Protein AF-0000000074257335 (afdb_homodimer)

Organism: NCBI:txid2743089

Structure (mmCIF, N/CA/C/O backbone):
data_AF-0000000074257335-model_v1
#
loop_
_entity.id
_entity.type
_entity.pdbx_description
1 polymer Dehydratase
#
loop_
_atom_site.group_PDB
_atom_site.id
_atom_site.type_symbol
_atom_site.label_atom_id
_atom_site.label_alt_id
_atom_site.label_comp_id
_atom_site.label_asym_id
_atom_site.label_entity_id
_atom_site.label_seq_id
_atom_site.pdbx_PDB_ins_code
_atom_site.Cartn_x
_atom_site.Cartn_y
_atom_site.Cartn_z
_atom_site.occupancy
_atom_site.B_iso_or_equiv
_atom_site.auth_seq_id
_atom_site.auth_comp_id
_atom_site.auth_asym_id
_atom_site.auth_atom_id
_atom_site.pdbx_PDB_model_num
ATOM 1 N N . MET A 1 1 ? 0.21 -19 -12.078 1 74.75 1 MET A N 1
ATOM 2 C CA . MET A 1 1 ? 1.483 -19.594 -11.695 1 74.75 1 MET A CA 1
ATOM 3 C C . MET A 1 1 ? 1.271 -20.953 -11.055 1 74.75 1 MET A C 1
ATOM 5 O O . MET A 1 1 ? 0.309 -21.156 -10.305 1 74.75 1 MET A O 1
ATOM 9 N N . ASP A 1 2 ? 2.037 -21.922 -11.547 1 81.25 2 ASP A N 1
ATOM 10 C CA . ASP A 1 2 ? 2.029 -23.219 -10.883 1 81.25 2 ASP A CA 1
ATOM 11 C C . ASP A 1 2 ? 2.754 -23.156 -9.539 1 81.25 2 ASP A C 1
ATOM 13 O O . ASP A 1 2 ? 3.912 -22.734 -9.477 1 81.25 2 ASP A O 1
ATOM 17 N N . PRO A 1 3 ? 2.072 -23.484 -8.445 1 85.12 3 PRO A N 1
ATOM 18 C CA . PRO A 1 3 ? 2.725 -23.453 -7.133 1 85.12 3 PRO A CA 1
ATOM 19 C C . PRO A 1 3 ? 4.043 -24.219 -7.117 1 85.12 3 PRO A C 1
ATOM 21 O O . PRO A 1 3 ? 4.934 -23.922 -6.32 1 85.12 3 PRO A O 1
ATOM 24 N N . ALA A 1 4 ? 4.102 -25.141 -7.93 1 84.19 4 ALA A N 1
ATOM 25 C CA . ALA A 1 4 ? 5.336 -25.906 -8.031 1 84.19 4 ALA A CA 1
ATOM 26 C C . ALA A 1 4 ? 6.488 -25.047 -8.523 1 84.19 4 ALA A C 1
ATOM 28 O O . ALA A 1 4 ? 7.656 -25.359 -8.305 1 84.19 4 ALA A O 1
ATOM 29 N N . ASP A 1 5 ? 6.16 -23.953 -9.109 1 89.38 5 ASP A N 1
ATOM 30 C CA . ASP A 1 5 ? 7.16 -23.078 -9.703 1 89.38 5 ASP A CA 1
ATOM 31 C C . ASP A 1 5 ? 7.59 -21.984 -8.719 1 89.38 5 ASP A C 1
ATOM 33 O O . ASP A 1 5 ? 8.484 -21.188 -9.016 1 89.38 5 ASP A O 1
ATOM 37 N N . LEU A 1 6 ? 6.965 -21.984 -7.508 1 95.06 6 LEU A N 1
ATOM 38 C CA . LEU A 1 6 ? 7.316 -20.984 -6.508 1 95.06 6 LEU A CA 1
ATOM 39 C C . LEU A 1 6 ? 8.75 -21.172 -6.031 1 95.06 6 LEU A C 1
ATOM 41 O O . LEU A 1 6 ? 9.242 -22.312 -5.949 1 95.06 6 LEU A O 1
ATOM 45 N N . PRO A 1 7 ? 9.375 -20.094 -5.746 1 96 7 PRO A N 1
ATOM 46 C CA . PRO A 1 7 ? 10.758 -20.203 -5.262 1 96 7 PRO A CA 1
ATOM 47 C C . PRO A 1 7 ? 10.859 -20.938 -3.93 1 96 7 PRO A C 1
ATOM 49 O O . PRO A 1 7 ? 9.875 -21.016 -3.182 1 96 7 PRO A O 1
ATOM 52 N N . GLU A 1 8 ? 12.016 -21.484 -3.646 1 96.44 8 GLU A N 1
ATOM 53 C CA . GLU A 1 8 ? 12.281 -22.125 -2.357 1 96.44 8 GLU A CA 1
ATOM 54 C C . GLU A 1 8 ? 12.469 -21.078 -1.258 1 96.44 8 GLU A C 1
ATOM 56 O O . GLU A 1 8 ? 12.953 -19.984 -1.516 1 96.44 8 GLU A O 1
ATOM 61 N N . PRO A 1 9 ? 12.07 -21.5 -0.031 1 98.06 9 PRO A N 1
ATOM 62 C CA . PRO A 1 9 ? 12.383 -20.594 1.08 1 98.06 9 PRO A CA 1
ATOM 63 C C . PRO A 1 9 ? 13.852 -20.188 1.12 1 98.06 9 PRO A C 1
ATOM 65 O O . PRO A 1 9 ? 14.727 -21.016 0.854 1 98.06 9 PRO A O 1
ATOM 68 N N . GLY A 1 10 ? 14.078 -18.906 1.415 1 98.56 10 GLY A N 1
ATOM 69 C CA . GLY A 1 10 ? 15.438 -18.391 1.42 1 98.56 10 GLY A CA 1
ATOM 70 C C . GLY A 1 10 ? 15.797 -17.641 0.146 1 98.56 10 GLY A C 1
ATOM 71 O O . GLY A 1 10 ? 16.781 -16.906 0.105 1 98.56 10 GLY A O 1
ATOM 72 N N . THR A 1 11 ? 15.039 -17.828 -0.928 1 98.62 11 THR A N 1
ATOM 73 C CA . THR A 1 11 ? 15.273 -17.141 -2.189 1 98.62 11 THR A CA 1
ATOM 74 C C . THR A 1 11 ? 15.07 -15.641 -2.025 1 98.62 11 THR A C 1
ATOM 76 O O . THR A 1 11 ? 14.109 -15.203 -1.396 1 98.62 11 THR A O 1
ATOM 79 N N . VAL A 1 12 ? 16.016 -14.867 -2.561 1 98.81 12 VAL A N 1
ATOM 80 C CA . VAL A 1 12 ? 15.914 -13.406 -2.557 1 98.81 12 VAL A CA 1
ATOM 81 C C . VAL A 1 12 ? 15.68 -12.898 -3.977 1 98.81 12 VAL A C 1
ATOM 83 O O . VAL A 1 12 ? 16.406 -13.266 -4.902 1 98.81 12 VAL A O 1
ATOM 86 N N . VAL A 1 13 ? 14.688 -12.148 -4.16 1 98.69 13 VAL A N 1
ATOM 87 C CA . VAL A 1 13 ? 14.383 -11.516 -5.438 1 98.69 13 VAL A CA 1
ATOM 88 C C . VAL A 1 13 ? 14.523 -10 -5.316 1 98.69 13 VAL A C 1
ATOM 90 O O . VAL A 1 13 ? 14.07 -9.406 -4.332 1 98.69 13 VAL A O 1
ATOM 93 N N . ARG A 1 14 ? 15.102 -9.398 -6.309 1 98.56 14 ARG A N 1
ATOM 94 C CA . ARG A 1 14 ? 15.383 -7.965 -6.246 1 98.56 14 ARG A CA 1
ATOM 95 C C . ARG A 1 14 ? 14.648 -7.215 -7.352 1 98.56 14 ARG A C 1
ATOM 97 O O . ARG A 1 14 ? 14.5 -7.727 -8.469 1 98.56 14 ARG A O 1
ATOM 104 N N . HIS A 1 15 ? 14.227 -6.027 -7.098 1 98.75 15 HIS A N 1
ATOM 105 C CA . HIS A 1 15 ? 13.602 -5.102 -8.031 1 98.75 15 HIS A CA 1
ATOM 106 C C . HIS A 1 15 ? 13.93 -3.656 -7.68 1 98.75 15 HIS A C 1
ATOM 108 O O . HIS A 1 15 ? 13.945 -3.287 -6.504 1 98.75 15 HIS A O 1
ATOM 114 N N . GLU A 1 16 ? 14.297 -2.84 -8.641 1 98.69 16 GLU A N 1
ATOM 115 C CA . GLU A 1 16 ? 14.633 -1.445 -8.375 1 98.69 16 GLU A CA 1
ATOM 116 C C . GLU A 1 16 ? 13.945 -0.511 -9.367 1 98.69 16 GLU A C 1
ATOM 118 O O . GLU A 1 16 ? 13.609 -0.916 -10.477 1 98.69 16 GLU A O 1
ATOM 123 N N . ARG A 1 17 ? 13.695 0.71 -8.914 1 98.5 17 ARG A N 1
ATOM 124 C CA . ARG A 1 17 ? 13.078 1.747 -9.734 1 98.5 17 ARG A CA 1
ATOM 125 C C . ARG A 1 17 ? 13.539 3.135 -9.289 1 98.5 17 ARG A C 1
ATOM 127 O O . ARG A 1 17 ? 14.07 3.301 -8.195 1 98.5 17 ARG A O 1
ATOM 134 N N . THR A 1 18 ? 13.422 4.016 -10.227 1 98.81 18 THR A N 1
ATOM 135 C CA . THR A 1 18 ? 13.438 5.453 -9.961 1 98.81 18 THR A CA 1
ATOM 136 C C . THR A 1 18 ? 12.102 6.09 -10.336 1 98.81 18 THR A C 1
ATOM 138 O O . THR A 1 18 ? 11.703 6.062 -11.5 1 98.81 18 THR A O 1
ATOM 141 N N . PHE A 1 19 ? 11.43 6.68 -9.352 1 98.81 19 PHE A N 1
ATOM 142 C CA . PHE A 1 19 ? 10.117 7.262 -9.617 1 98.81 19 PHE A CA 1
ATOM 143 C C . PHE A 1 19 ? 10.258 8.672 -10.172 1 98.81 19 PHE A C 1
ATOM 145 O O . PHE A 1 19 ? 11.078 9.453 -9.688 1 98.81 19 PHE A O 1
ATOM 152 N N . THR A 1 20 ? 9.422 8.977 -11.125 1 98.69 20 THR A N 1
ATOM 153 C CA . THR A 1 20 ? 9.398 10.312 -11.695 1 98.69 20 THR A CA 1
ATOM 154 C C . THR A 1 20 ? 8.281 11.148 -11.07 1 98.69 20 THR A C 1
ATOM 156 O O . THR A 1 20 ? 7.379 10.609 -10.43 1 98.69 20 THR A O 1
ATOM 159 N N . ARG A 1 21 ? 8.375 12.492 -11.297 1 98.38 21 ARG A N 1
ATOM 160 C CA . ARG A 1 21 ? 7.297 13.367 -10.859 1 98.38 21 ARG A CA 1
ATOM 161 C C . ARG A 1 21 ? 5.977 12.984 -11.516 1 98.38 21 ARG A C 1
ATOM 163 O O . ARG A 1 21 ? 4.922 13.047 -10.883 1 98.38 21 ARG A O 1
ATOM 170 N N . GLY A 1 22 ? 6.074 12.641 -12.773 1 98.44 22 GLY A N 1
ATOM 171 C CA . GLY A 1 22 ? 4.879 12.211 -13.492 1 98.44 22 GLY A CA 1
ATOM 172 C C . GLY A 1 22 ? 4.215 11 -12.867 1 98.44 22 GLY A C 1
ATOM 173 O O . GLY A 1 22 ? 2.988 10.922 -12.812 1 98.44 22 GLY A O 1
ATOM 174 N N . GLU A 1 23 ? 4.973 10.07 -12.43 1 98.81 23 GLU A N 1
ATOM 175 C CA . GLU A 1 23 ? 4.422 8.875 -11.812 1 98.81 23 GLU A CA 1
ATOM 176 C C . GLU A 1 23 ? 3.809 9.188 -10.453 1 98.81 23 GLU A C 1
ATOM 178 O O . GLU A 1 23 ? 2.785 8.609 -10.078 1 98.81 23 GLU A O 1
ATOM 183 N N . VAL A 1 24 ? 4.453 10.094 -9.711 1 98.88 24 VAL A N 1
ATOM 184 C CA . VAL A 1 24 ? 3.885 10.539 -8.438 1 98.88 24 VAL A CA 1
ATOM 185 C C . VAL A 1 24 ? 2.545 11.227 -8.688 1 98.88 24 VAL A C 1
ATOM 187 O O . VAL A 1 24 ? 1.575 10.992 -7.961 1 98.88 24 VAL A O 1
ATOM 190 N N . GLU A 1 25 ? 2.504 12.008 -9.703 1 98.69 25 GLU A N 1
ATOM 191 C CA . GLU A 1 25 ? 1.26 12.688 -10.055 1 98.69 25 GLU A CA 1
ATOM 192 C C . GLU A 1 25 ? 0.186 11.688 -10.477 1 98.69 25 GLU A C 1
ATOM 194 O O . GLU A 1 25 ? -0.975 11.812 -10.086 1 98.69 25 GLU A O 1
ATOM 199 N N . ARG A 1 26 ? 0.52 10.75 -11.25 1 98.75 26 ARG A N 1
ATOM 200 C CA . ARG A 1 26 ? -0.426 9.719 -11.672 1 98.75 26 ARG A CA 1
ATOM 201 C C . ARG A 1 26 ? -0.959 8.938 -10.477 1 98.75 26 ARG A C 1
ATOM 203 O O . ARG A 1 26 ? -2.146 8.609 -10.422 1 98.75 26 ARG A O 1
ATOM 210 N N . PHE A 1 27 ? -0.079 8.648 -9.523 1 98.94 27 PHE A N 1
ATOM 211 C CA . PHE A 1 27 ? -0.516 7.938 -8.336 1 98.94 2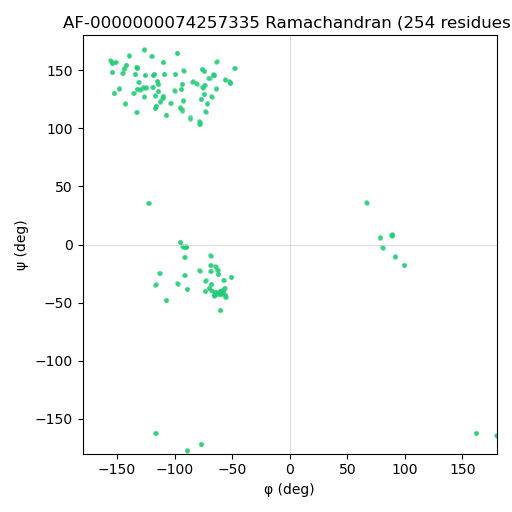7 PHE A CA 1
ATOM 212 C C . PHE A 1 27 ? -1.431 8.812 -7.484 1 98.94 27 PHE A C 1
ATOM 214 O O . PHE A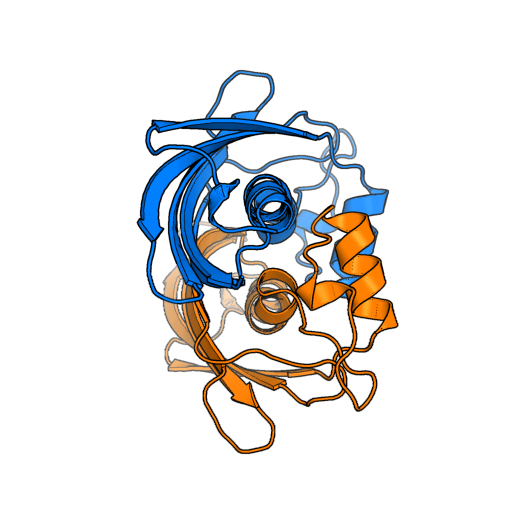 1 27 ? -2.41 8.328 -6.914 1 98.94 27 PHE A O 1
ATOM 221 N N . ALA A 1 28 ? -1.066 10.07 -7.418 1 98.81 28 ALA A N 1
ATOM 222 C CA . ALA A 1 28 ? -1.921 11 -6.688 1 98.81 28 ALA A CA 1
ATOM 223 C C . ALA A 1 28 ? -3.324 11.047 -7.289 1 98.81 28 ALA A C 1
ATOM 225 O O . ALA A 1 28 ? -4.316 11.062 -6.559 1 98.81 28 ALA A O 1
ATOM 226 N N . ASP A 1 29 ? -3.41 11.055 -8.594 1 98.44 29 ASP A N 1
ATOM 227 C CA . ASP A 1 29 ? -4.695 11.07 -9.289 1 98.44 29 ASP A CA 1
ATOM 228 C C . ASP A 1 29 ? -5.477 9.781 -9.023 1 98.44 29 ASP A C 1
ATOM 230 O O . ASP A 1 29 ? -6.684 9.82 -8.789 1 98.44 29 ASP A O 1
ATOM 234 N N . LEU A 1 30 ? -4.805 8.727 -9.031 1 98.62 30 LEU A N 1
ATOM 235 C CA . LEU A 1 30 ? -5.422 7.41 -8.875 1 98.62 30 LEU A CA 1
ATOM 236 C C . LEU A 1 30 ? -5.859 7.176 -7.438 1 98.62 30 LEU A C 1
ATOM 238 O O . LEU A 1 30 ? -6.941 6.641 -7.188 1 98.62 30 LEU A O 1
ATOM 242 N N . SER A 1 31 ? -5.062 7.586 -6.461 1 98.56 31 SER A N 1
ATOM 243 C CA . SER A 1 31 ? -5.27 7.285 -5.051 1 98.56 31 SER A CA 1
ATOM 244 C C . SER A 1 31 ? -6.086 8.375 -4.367 1 98.56 31 SER A C 1
ATOM 246 O O . SER A 1 31 ? -6.699 8.133 -3.322 1 98.56 31 SER A O 1
ATOM 248 N N . GLY A 1 32 ? -5.996 9.578 -4.934 1 98.25 32 GLY A N 1
ATOM 249 C CA . GLY A 1 32 ? -6.59 10.734 -4.277 1 98.25 32 GLY A CA 1
ATOM 250 C C . GLY A 1 32 ? -5.73 11.297 -3.162 1 98.25 32 GLY A C 1
ATOM 251 O O . GLY A 1 32 ? -6.109 12.273 -2.514 1 98.25 32 GLY A O 1
ATOM 252 N N . ASP A 1 33 ? -4.598 10.688 -2.879 1 98.19 33 ASP A N 1
ATOM 253 C CA . ASP A 1 33 ? -3.676 11.18 -1.861 1 98.19 33 ASP A CA 1
ATOM 254 C C . ASP A 1 33 ? -2.842 12.344 -2.396 1 98.19 33 ASP A C 1
ATOM 256 O O . ASP A 1 33 ? -1.85 12.133 -3.096 1 98.19 33 ASP A O 1
ATOM 260 N N . ARG A 1 34 ? -3.191 13.508 -1.996 1 97.5 34 ARG A N 1
ATOM 261 C CA . ARG A 1 34 ? -2.523 14.711 -2.486 1 97.5 34 ARG A CA 1
ATOM 262 C C . ARG A 1 34 ? -1.943 15.523 -1.333 1 97.5 34 ARG A C 1
ATOM 264 O O . ARG A 1 34 ? -1.986 16.75 -1.352 1 97.5 34 ARG A O 1
ATOM 271 N N . GLY A 1 35 ? -1.46 14.781 -0.317 1 96.69 35 GLY A N 1
ATOM 272 C CA . GLY A 1 35 ? -0.749 15.461 0.753 1 96.69 35 GLY A CA 1
ATOM 273 C C . GLY A 1 35 ? 0.303 16.438 0.248 1 96.69 35 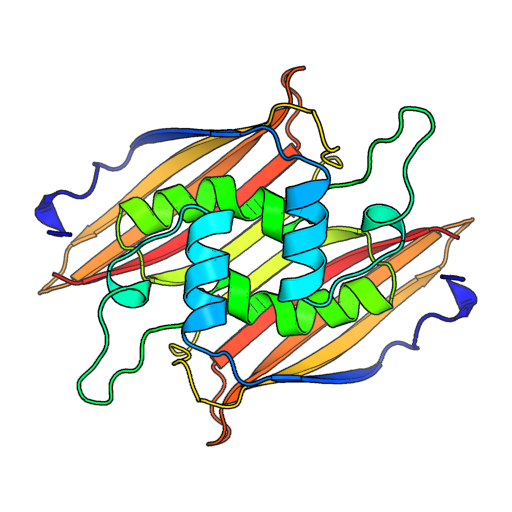GLY A C 1
ATOM 274 O O . GLY A 1 35 ? 0.906 16.219 -0.804 1 96.69 35 GLY A O 1
ATOM 275 N N . ASP A 1 36 ? 0.605 17.469 0.972 1 95.94 36 ASP A N 1
ATOM 276 C CA . ASP A 1 36 ? 1.493 18.547 0.555 1 95.94 36 ASP A CA 1
ATOM 277 C C . ASP A 1 36 ? 2.865 18 0.158 1 95.94 36 ASP A C 1
ATOM 279 O O . ASP A 1 36 ? 3.479 18.5 -0.794 1 95.94 36 ASP A O 1
ATOM 283 N N . HIS A 1 37 ? 3.316 17.031 0.848 1 95.5 37 HIS A N 1
ATOM 284 C CA . HIS A 1 37 ? 4.656 16.516 0.614 1 95.5 37 HIS A CA 1
ATOM 285 C C . HIS A 1 37 ? 4.738 15.797 -0.73 1 95.5 37 HIS A C 1
ATOM 287 O O . HIS A 1 37 ? 5.836 15.578 -1.253 1 95.5 37 HIS A O 1
ATOM 293 N N . HIS A 1 38 ? 3.6 15.422 -1.301 1 97.94 38 HIS A N 1
ATOM 294 C CA . HIS A 1 38 ? 3.588 14.805 -2.625 1 97.94 38 HIS A CA 1
ATOM 295 C C . HIS A 1 38 ? 3.426 15.859 -3.717 1 97.94 38 HIS A C 1
ATOM 297 O O . HIS A 1 38 ? 3.566 15.555 -4.902 1 97.94 38 HIS A O 1
ATOM 303 N N . GLU A 1 39 ? 3.119 17.047 -3.373 1 97.31 39 GLU A N 1
ATOM 304 C CA . GLU A 1 39 ? 2.744 18.062 -4.352 1 97.31 39 GLU A CA 1
ATOM 305 C C . GLU A 1 39 ? 3.744 19.219 -4.355 1 97.31 39 GLU A C 1
ATOM 307 O O . GLU A 1 39 ? 3.977 19.828 -5.395 1 97.31 39 GLU A O 1
ATOM 312 N N . GLU A 1 40 ? 4.242 19.516 -3.246 1 96.56 40 GLU A N 1
ATOM 313 C CA . GLU A 1 40 ? 5.141 20.656 -3.098 1 96.56 40 GLU A CA 1
ATOM 314 C C . GLU A 1 40 ? 6.602 20.234 -3.23 1 96.56 40 GLU A C 1
ATOM 316 O O . GLU A 1 40 ? 7.133 19.547 -2.361 1 96.56 40 GLU A O 1
ATOM 321 N N . PRO A 1 41 ? 7.289 20.703 -4.215 1 97.44 41 PRO A N 1
ATOM 322 C CA . PRO A 1 41 ? 8.672 20.281 -4.43 1 97.44 41 PRO A CA 1
ATOM 323 C C . PRO A 1 41 ? 9.648 20.938 -3.459 1 97.44 41 PRO A C 1
ATOM 325 O O . PRO A 1 41 ? 9.383 22.031 -2.955 1 97.44 41 PRO A O 1
ATOM 328 N N . ASP A 1 42 ? 10.695 20.219 -3.209 1 96.69 42 ASP A N 1
ATOM 329 C CA . ASP A 1 42 ? 11.781 20.828 -2.455 1 96.69 42 ASP A CA 1
ATOM 330 C C . ASP A 1 42 ? 12.602 21.766 -3.342 1 96.69 42 ASP A C 1
ATOM 332 O O . ASP A 1 42 ? 12.188 22.109 -4.449 1 96.69 42 ASP A O 1
ATOM 336 N N . GLU A 1 43 ? 13.672 22.234 -2.838 1 96.88 43 GLU A N 1
ATOM 337 C CA . GLU A 1 43 ? 14.492 23.219 -3.525 1 96.88 43 GLU A CA 1
ATOM 338 C C . GLU A 1 43 ? 15.039 22.672 -4.84 1 96.88 43 GLU A C 1
ATOM 340 O O . GLU A 1 43 ? 15.273 23.422 -5.789 1 96.88 43 GLU A O 1
ATOM 345 N N . ASP A 1 44 ? 15.18 21.406 -4.957 1 96.5 44 ASP A N 1
ATOM 346 C CA . ASP A 1 44 ? 15.727 20.766 -6.152 1 96.5 44 ASP A CA 1
ATOM 347 C C . ASP A 1 44 ? 14.609 20.312 -7.09 1 96.5 44 ASP A C 1
ATOM 349 O O . ASP A 1 44 ? 14.867 19.625 -8.086 1 96.5 44 ASP A O 1
ATOM 353 N N . GLY A 1 45 ? 13.398 20.609 -6.688 1 97.06 45 GLY A N 1
ATOM 354 C CA . GLY A 1 45 ? 12.266 20.281 -7.535 1 97.06 45 GLY A CA 1
ATOM 355 C C . GLY A 1 45 ? 11.719 18.891 -7.289 1 97.06 45 GLY A C 1
ATOM 356 O O . GLY A 1 45 ? 10.867 18.406 -8.039 1 97.06 45 GLY A O 1
ATOM 357 N N . ARG A 1 46 ? 12.203 18.281 -6.277 1 97.88 46 ARG A N 1
ATOM 358 C CA . ARG A 1 46 ? 11.781 16.906 -5.973 1 97.88 46 ARG A CA 1
ATOM 359 C C . ARG A 1 46 ? 10.602 16.906 -5.004 1 97.88 46 ARG A C 1
ATOM 361 O O . ARG A 1 46 ? 10.453 17.828 -4.191 1 97.88 46 ARG A O 1
ATOM 368 N N . VAL A 1 47 ? 9.766 15.859 -5.141 1 98.62 47 VAL A N 1
ATOM 369 C CA . VAL A 1 47 ? 8.695 15.648 -4.168 1 98.62 47 VAL A CA 1
ATOM 370 C C . VAL A 1 47 ? 8.867 14.289 -3.498 1 98.62 47 VAL A C 1
ATOM 372 O O . VAL A 1 47 ? 9.586 13.43 -4.008 1 98.62 47 VAL A O 1
ATOM 375 N N . VAL A 1 48 ? 8.234 14.102 -2.389 1 98.56 48 VAL A N 1
ATOM 376 C CA . VAL A 1 48 ? 8.234 12.828 -1.678 1 98.56 48 VAL A CA 1
ATOM 377 C C . VAL A 1 48 ? 7.336 11.828 -2.402 1 98.56 48 VAL A C 1
ATOM 379 O O . VAL A 1 48 ? 6.199 12.148 -2.754 1 98.56 48 VAL A O 1
ATOM 382 N N . VAL A 1 49 ? 7.852 10.672 -2.652 1 98.81 49 VAL A N 1
ATOM 383 C CA . VAL A 1 49 ? 7.094 9.578 -3.248 1 98.81 49 VAL A CA 1
ATOM 384 C C . VAL A 1 49 ? 6.145 8.984 -2.211 1 98.81 49 VAL A C 1
ATOM 386 O O . VAL A 1 49 ? 6.516 8.812 -1.047 1 98.81 49 VAL A O 1
ATOM 389 N N . HIS A 1 50 ? 4.934 8.703 -2.605 1 98.88 50 HIS A N 1
ATOM 390 C CA . HIS A 1 50 ? 3.971 8.078 -1.703 1 98.88 50 HIS A CA 1
ATOM 391 C C . HIS A 1 50 ? 4.512 6.773 -1.138 1 98.88 50 HIS A C 1
ATOM 393 O O . HIS A 1 50 ? 5.113 5.977 -1.865 1 98.88 50 HIS A O 1
ATOM 399 N N . GLY A 1 51 ? 4.211 6.508 0.194 1 98.75 51 GLY A N 1
ATOM 400 C CA . GLY A 1 51 ? 4.578 5.234 0.79 1 98.75 51 GLY A CA 1
ATOM 401 C C . GLY A 1 51 ? 4.027 4.043 0.033 1 98.75 51 GLY A C 1
ATOM 402 O O . GLY A 1 51 ? 4.754 3.084 -0.239 1 98.75 51 GLY A O 1
ATOM 403 N N . LEU A 1 52 ? 2.764 4.098 -0.347 1 98.81 52 LEU A N 1
ATOM 404 C CA . LEU A 1 52 ? 2.15 2.986 -1.069 1 98.81 52 LEU A CA 1
ATOM 405 C C . LEU A 1 52 ? 2.746 2.854 -2.467 1 98.81 52 LEU A C 1
ATOM 407 O O . LEU A 1 52 ? 2.826 1.748 -3.008 1 98.81 52 LEU A O 1
ATOM 411 N N . LEU A 1 53 ? 3.123 3.963 -3.104 1 98.88 53 LEU A N 1
ATOM 412 C CA . LEU A 1 53 ? 3.812 3.867 -4.387 1 98.88 53 LEU A CA 1
ATOM 413 C C . LEU A 1 53 ? 5.18 3.209 -4.223 1 98.88 53 LEU A C 1
ATOM 415 O O . LEU A 1 53 ? 5.551 2.336 -5.012 1 98.88 53 LEU A O 1
ATOM 419 N N . THR A 1 54 ? 5.949 3.562 -3.223 1 98.88 54 THR A N 1
ATOM 420 C CA . THR A 1 54 ? 7.207 2.893 -2.912 1 98.88 54 THR A CA 1
ATOM 421 C C . THR A 1 54 ? 6.98 1.404 -2.662 1 98.88 54 THR A C 1
ATOM 423 O O . THR A 1 54 ? 7.742 0.564 -3.145 1 98.88 54 THR A O 1
ATOM 426 N N . ALA A 1 55 ? 5.875 1.111 -1.958 1 98.88 55 ALA A N 1
ATOM 427 C CA . ALA A 1 55 ? 5.555 -0.262 -1.577 1 98.88 55 ALA A CA 1
ATOM 428 C C . ALA A 1 55 ? 5.184 -1.099 -2.799 1 98.88 55 ALA A C 1
ATOM 430 O O . ALA A 1 55 ? 5.082 -2.324 -2.711 1 98.88 55 ALA A O 1
ATOM 431 N N . THR A 1 56 ? 4.996 -0.478 -3.961 1 98.88 56 THR A N 1
ATOM 432 C CA . THR A 1 56 ? 4.742 -1.257 -5.168 1 98.88 56 THR A CA 1
ATOM 433 C C . THR A 1 56 ? 5.984 -2.041 -5.578 1 98.88 56 THR A C 1
ATOM 435 O O . THR A 1 56 ? 5.887 -3.043 -6.289 1 98.88 56 THR A O 1
ATOM 438 N N . LEU A 1 57 ? 7.199 -1.639 -5.172 1 98.81 57 LEU A N 1
ATOM 439 C CA . LEU A 1 57 ? 8.422 -2.352 -5.527 1 98.81 57 LEU A CA 1
ATOM 440 C C . LEU A 1 57 ? 8.383 -3.783 -5.004 1 98.81 57 LEU A C 1
ATOM 442 O O . LEU A 1 57 ? 8.484 -4.734 -5.777 1 98.81 57 LEU A O 1
ATOM 446 N N . PRO A 1 58 ? 8.188 -3.965 -3.693 1 98.75 58 PRO A N 1
ATOM 447 C CA . PRO A 1 58 ? 8.148 -5.348 -3.217 1 98.75 58 PRO A CA 1
ATOM 448 C C . PRO A 1 58 ? 6.855 -6.07 -3.6 1 98.75 58 PRO A C 1
ATOM 450 O O . PRO A 1 58 ? 6.871 -7.277 -3.848 1 98.75 58 PRO A O 1
ATOM 453 N N . THR A 1 59 ? 5.73 -5.379 -3.709 1 98.25 59 THR A N 1
ATOM 454 C CA . THR A 1 59 ? 4.477 -6.074 -3.967 1 98.25 59 THR A CA 1
ATOM 455 C C . THR A 1 59 ? 4.363 -6.461 -5.438 1 98.25 59 THR A C 1
ATOM 457 O O . THR A 1 59 ? 3.645 -7.398 -5.785 1 98.25 59 THR A O 1
ATOM 460 N N . LYS A 1 60 ? 5.105 -5.742 -6.293 1 98.5 60 LYS A N 1
ATOM 461 C CA . LYS A 1 60 ? 5.246 -6.203 -7.672 1 98.5 60 LYS A CA 1
ATOM 462 C C . LYS A 1 60 ? 5.859 -7.598 -7.727 1 98.5 60 LYS A C 1
ATOM 464 O O . LYS A 1 60 ? 5.449 -8.43 -8.531 1 98.5 60 LYS A O 1
ATOM 469 N N . ILE A 1 61 ? 6.879 -7.875 -6.895 1 98.25 61 ILE A N 1
ATOM 470 C CA . ILE A 1 61 ? 7.496 -9.195 -6.816 1 98.25 61 ILE A CA 1
ATOM 471 C C . ILE A 1 61 ? 6.465 -10.227 -6.363 1 98.25 61 ILE A C 1
ATOM 473 O O . ILE A 1 61 ? 6.398 -11.328 -6.906 1 98.25 61 ILE A O 1
ATOM 477 N N . GLY A 1 62 ? 5.625 -9.898 -5.371 1 97.56 62 GLY A N 1
ATOM 478 C CA . GLY A 1 62 ? 4.504 -10.75 -5 1 97.56 62 GLY A CA 1
ATOM 479 C C . GLY A 1 62 ? 3.566 -11.039 -6.156 1 97.56 62 GLY A C 1
ATOM 480 O O . GLY A 1 62 ? 3.104 -12.164 -6.316 1 97.56 62 GLY A O 1
ATOM 481 N N . GLY A 1 63 ? 3.271 -9.984 -6.922 1 97.19 63 GLY A N 1
ATOM 482 C CA . GLY A 1 63 ? 2.451 -10.141 -8.109 1 97.19 63 GLY A CA 1
ATOM 483 C C . GLY A 1 63 ? 3.049 -11.094 -9.133 1 97.19 63 GLY A C 1
ATOM 484 O O . GLY A 1 63 ? 2.33 -11.883 -9.742 1 97.19 63 GLY A O 1
ATOM 485 N N . ASP A 1 64 ? 4.379 -10.984 -9.359 1 96.81 64 ASP A N 1
ATOM 486 C CA . ASP A 1 64 ? 5.062 -11.891 -10.281 1 96.81 64 ASP A CA 1
ATOM 487 C C . ASP A 1 64 ? 4.875 -13.344 -9.852 1 96.81 64 ASP A C 1
ATOM 489 O O . ASP A 1 64 ? 4.867 -14.25 -10.695 1 96.81 64 ASP A O 1
ATOM 493 N N . LEU A 1 65 ? 4.754 -13.547 -8.594 1 96.62 65 LEU A N 1
ATOM 494 C CA . LEU A 1 65 ? 4.57 -14.891 -8.047 1 96.62 65 LEU A CA 1
ATOM 495 C C . LEU A 1 65 ? 3.092 -15.242 -7.949 1 96.62 65 LEU A C 1
ATOM 497 O O . LEU A 1 65 ? 2.732 -16.281 -7.395 1 96.62 65 LEU A O 1
ATOM 501 N N . ASP A 1 66 ? 2.227 -14.312 -8.305 1 96.88 66 ASP A N 1
ATOM 502 C CA . ASP A 1 66 ? 0.774 -14.453 -8.352 1 96.88 66 ASP A CA 1
ATOM 503 C C . ASP A 1 66 ? 0.198 -14.633 -6.949 1 96.88 66 ASP A C 1
ATOM 505 O O . ASP A 1 66 ? -0.73 -15.422 -6.754 1 96.88 66 ASP A O 1
ATOM 509 N N . VAL A 1 67 ? 0.775 -13.977 -6.016 1 97.44 67 VAL A N 1
ATOM 510 C CA . VAL A 1 67 ? 0.32 -14.031 -4.633 1 97.44 67 VAL A CA 1
ATOM 511 C C . VAL A 1 67 ? -0.935 -13.172 -4.469 1 97.44 67 VAL A C 1
ATOM 513 O O . VAL A 1 67 ? -0.941 -11.992 -4.824 1 97.44 67 VAL A O 1
ATOM 516 N N . LEU A 1 68 ? -1.982 -13.734 -3.979 1 97.69 68 LEU A N 1
ATOM 517 C CA . LEU A 1 68 ? -3.113 -13.008 -3.418 1 97.69 68 LEU A CA 1
ATOM 518 C C . LEU A 1 68 ? -2.879 -12.688 -1.945 1 97.69 68 LEU A C 1
ATOM 520 O O . LEU A 1 68 ? -2.951 -13.578 -1.093 1 97.69 68 LEU A O 1
ATOM 524 N N . ALA A 1 69 ? -2.658 -11.477 -1.723 1 98.38 69 ALA A N 1
ATOM 525 C CA . ALA A 1 69 ? -2.139 -11.047 -0.424 1 98.38 69 ALA A CA 1
ATOM 526 C C . ALA A 1 69 ? -3.191 -11.211 0.667 1 98.38 69 ALA A C 1
ATOM 528 O O . ALA A 1 69 ? -4.375 -10.945 0.443 1 98.38 69 ALA A O 1
ATOM 529 N N . ARG A 1 70 ? -2.727 -11.602 1.856 1 98.69 70 ARG A N 1
ATOM 530 C CA . ARG A 1 70 ? -3.541 -11.664 3.066 1 98.69 70 ARG A CA 1
ATOM 531 C C . ARG A 1 70 ? -3.168 -10.539 4.031 1 98.69 70 ARG A C 1
ATOM 533 O O . ARG A 1 70 ? -4.047 -9.898 4.609 1 98.69 70 ARG A O 1
ATOM 540 N N . THR A 1 71 ? -1.902 -10.383 4.258 1 98.94 71 THR A N 1
ATOM 541 C CA . THR A 1 71 ? -1.431 -9.297 5.109 1 98.94 71 THR A CA 1
ATOM 542 C C . THR A 1 71 ? -0.242 -8.586 4.469 1 98.94 71 THR A C 1
ATOM 544 O O . THR A 1 71 ? 0.531 -9.203 3.729 1 98.94 71 THR A O 1
ATOM 547 N N . MET A 1 72 ? -0.111 -7.344 4.668 1 98.94 72 MET A N 1
ATOM 548 C CA . MET A 1 72 ? 1.044 -6.512 4.34 1 98.94 72 MET A CA 1
ATOM 549 C C . MET A 1 72 ? 1.386 -5.574 5.492 1 98.94 72 MET A C 1
ATOM 551 O O . MET A 1 72 ? 0.503 -4.918 6.047 1 98.94 72 MET A O 1
ATOM 555 N N . THR A 1 73 ? 2.641 -5.547 5.871 1 98.94 73 THR A N 1
ATOM 556 C CA . THR A 1 73 ? 3.15 -4.598 6.855 1 98.94 73 THR A CA 1
ATOM 557 C C . THR A 1 73 ? 4.332 -3.814 6.293 1 98.94 73 THR A C 1
ATOM 559 O O . THR A 1 73 ? 5.219 -4.387 5.656 1 98.94 73 THR A O 1
ATOM 562 N N . PHE A 1 74 ? 4.309 -2.555 6.508 1 98.94 74 PHE A N 1
ATOM 563 C CA . PHE A 1 74 ? 5.367 -1.673 6.031 1 98.94 74 PHE A CA 1
ATOM 564 C C . PHE A 1 74 ? 5.832 -0.738 7.141 1 98.94 74 PHE A C 1
ATOM 566 O O . PHE A 1 74 ? 5.016 -0.208 7.898 1 98.94 74 PHE A O 1
ATOM 573 N N . GLU A 1 75 ? 7.074 -0.613 7.281 1 98.94 75 GLU A N 1
ATOM 574 C CA . GLU A 1 75 ? 7.715 0.424 8.078 1 98.94 75 GLU A CA 1
ATOM 575 C C . GLU A 1 75 ? 8.578 1.336 7.21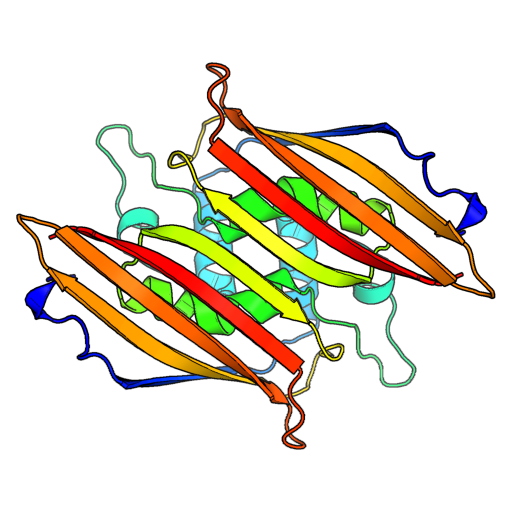5 1 98.94 75 GLU A C 1
ATOM 577 O O . GLU A 1 75 ? 9.516 0.873 6.559 1 98.94 75 GLU A O 1
ATOM 582 N N . PHE A 1 76 ? 8.234 2.564 7.172 1 98.94 76 PHE A N 1
ATOM 583 C CA . PHE A 1 76 ? 8.953 3.557 6.375 1 98.94 76 PHE A CA 1
ATOM 584 C C . PHE A 1 76 ? 9.984 4.289 7.227 1 98.94 76 PHE A C 1
ATOM 586 O O . PHE A 1 76 ? 9.625 5.039 8.133 1 98.94 76 PHE A O 1
ATOM 593 N N . HIS A 1 77 ? 11.211 4.16 6.871 1 98.88 77 HIS A N 1
ATOM 594 C CA . HIS A 1 77 ? 12.297 4.629 7.727 1 98.88 77 HIS A CA 1
ATOM 595 C C . HIS A 1 77 ? 12.781 6.008 7.289 1 98.88 77 HIS A C 1
ATOM 597 O O . HIS A 1 77 ? 13.297 6.773 8.109 1 98.88 77 HIS A O 1
ATOM 603 N N . ARG A 1 78 ? 12.727 6.27 6.031 1 98.31 78 ARG A N 1
ATOM 604 C CA . ARG A 1 78 ? 13.141 7.531 5.426 1 98.31 78 ARG A CA 1
ATOM 605 C C . ARG A 1 78 ? 12.266 7.875 4.227 1 98.31 78 ARG A C 1
ATOM 607 O O . ARG A 1 78 ? 11.82 6.98 3.504 1 98.31 78 ARG A O 1
ATOM 614 N N . PRO A 1 79 ? 12.07 9.156 4.016 1 98 79 PRO A N 1
ATOM 615 C CA . PRO A 1 79 ? 11.32 9.484 2.801 1 98 79 PRO A CA 1
ATOM 616 C C . PRO A 1 79 ? 12.086 9.125 1.526 1 98 79 PRO A C 1
ATOM 618 O O . PRO A 1 79 ? 13.32 9.18 1.504 1 98 79 PRO A O 1
ATOM 621 N N . VAL A 1 80 ? 11.375 8.742 0.536 1 98.62 80 VAL A N 1
ATOM 622 C CA . VAL A 1 80 ? 11.891 8.547 -0.817 1 98.62 80 VAL A CA 1
ATOM 623 C C . VAL A 1 80 ? 11.531 9.758 -1.681 1 98.62 80 VAL A C 1
ATOM 625 O O . VAL A 1 80 ? 10.375 10.195 -1.697 1 98.62 80 VAL A O 1
ATOM 628 N N . TYR A 1 81 ? 12.461 10.305 -2.428 1 98.56 81 TYR A N 1
ATOM 629 C CA . TYR A 1 81 ? 12.219 11.453 -3.291 1 98.56 81 TYR A CA 1
ATOM 630 C C . TYR A 1 81 ? 12.258 11.055 -4.762 1 98.56 81 TYR A C 1
ATOM 632 O O . TYR A 1 81 ? 12.953 10.102 -5.133 1 98.56 81 TYR A O 1
ATOM 640 N N . THR A 1 82 ? 11.414 11.773 -5.543 1 98.75 82 THR A N 1
ATOM 641 C CA . THR A 1 82 ? 11.484 11.555 -6.984 1 98.75 82 THR A CA 1
ATOM 642 C C . THR A 1 82 ? 12.914 11.711 -7.48 1 98.75 82 THR A C 1
ATOM 644 O O . THR A 1 82 ? 13.664 12.555 -6.988 1 98.75 82 THR A O 1
ATOM 647 N N . GLY A 1 83 ? 13.281 10.859 -8.391 1 98.31 83 GLY A N 1
ATOM 648 C CA . GLY A 1 83 ? 14.609 10.914 -8.992 1 98.31 83 GLY A CA 1
ATOM 649 C C . GLY A 1 83 ? 15.633 10.07 -8.266 1 98.31 83 GLY A C 1
ATOM 650 O O . GLY A 1 83 ? 16.734 9.852 -8.766 1 98.31 83 GLY A O 1
ATOM 651 N N . GLU A 1 84 ? 15.281 9.57 -7.129 1 97.44 84 GLU A N 1
ATOM 652 C CA . GLU A 1 84 ? 16.188 8.711 -6.383 1 97.44 84 GLU A CA 1
ATOM 653 C C . GLU A 1 84 ? 15.938 7.238 -6.691 1 97.44 84 GLU A C 1
ATOM 655 O O . GLU A 1 84 ? 14.781 6.816 -6.805 1 97.44 84 GLU A O 1
ATOM 660 N N . ARG A 1 85 ? 17.016 6.555 -6.832 1 98.44 85 ARG A N 1
ATOM 661 C CA . ARG A 1 85 ? 16.891 5.117 -7.039 1 98.44 85 ARG A CA 1
ATOM 662 C C . ARG A 1 85 ? 16.547 4.402 -5.734 1 98.44 85 ARG A C 1
ATOM 664 O O . ARG A 1 85 ? 17.125 4.699 -4.688 1 98.44 85 ARG A O 1
ATOM 671 N N . VAL A 1 86 ? 15.602 3.469 -5.785 1 98.88 86 VAL A N 1
ATOM 672 C CA . VAL A 1 86 ? 15.25 2.605 -4.66 1 98.88 86 VAL A CA 1
ATOM 673 C C . VAL A 1 86 ? 15.312 1.144 -5.094 1 98.88 86 VAL A C 1
ATOM 675 O O . VAL A 1 86 ? 14.742 0.768 -6.121 1 98.88 86 VAL A O 1
ATOM 678 N N . ALA A 1 87 ? 16.031 0.368 -4.359 1 98.88 87 ALA A N 1
ATOM 679 C CA . ALA A 1 87 ? 16.141 -1.066 -4.609 1 98.88 87 ALA A CA 1
ATOM 680 C C . ALA A 1 87 ? 15.531 -1.872 -3.467 1 98.88 87 ALA A C 1
ATOM 682 O O . ALA A 1 87 ? 15.844 -1.645 -2.297 1 98.88 87 ALA A O 1
ATOM 683 N N . CYS A 1 88 ? 14.711 -2.838 -3.828 1 98.88 88 CYS A N 1
ATOM 684 C CA . CYS A 1 88 ? 14.031 -3.66 -2.83 1 98.88 88 CYS A CA 1
ATOM 685 C C . CYS A 1 88 ? 14.422 -5.125 -2.979 1 98.88 88 CYS A C 1
ATOM 687 O O . CYS A 1 88 ? 14.492 -5.645 -4.094 1 98.88 88 CYS A O 1
ATOM 689 N N . GLU A 1 89 ? 14.688 -5.699 -1.876 1 98.88 89 GLU A N 1
ATOM 690 C CA . GLU A 1 89 ? 14.875 -7.145 -1.78 1 98.88 89 GLU A CA 1
ATOM 691 C C . GLU A 1 89 ? 13.719 -7.805 -1.038 1 98.88 89 GLU A C 1
ATOM 693 O O . GLU A 1 89 ? 13.367 -7.387 0.066 1 98.88 89 GLU A O 1
ATOM 698 N N . VAL A 1 90 ? 13.195 -8.781 -1.672 1 98.94 90 VAL A N 1
ATOM 699 C CA . VAL A 1 90 ? 12.164 -9.617 -1.057 1 98.94 90 VAL A CA 1
ATOM 700 C C . VAL A 1 90 ? 12.703 -11.023 -0.82 1 98.94 90 VAL A C 1
ATOM 702 O O . VAL A 1 90 ? 13.219 -11.656 -1.743 1 98.94 90 VAL A O 1
ATOM 705 N N . THR A 1 91 ? 12.648 -11.422 0.414 1 98.94 91 THR A N 1
ATOM 706 C CA . THR A 1 91 ? 13.07 -12.773 0.775 1 98.94 91 THR A CA 1
ATOM 707 C C . THR A 1 91 ? 11.859 -13.672 1.017 1 98.94 91 THR A C 1
ATOM 709 O O . THR A 1 91 ? 11.023 -13.375 1.875 1 98.94 91 THR A O 1
ATOM 712 N N . VAL A 1 92 ? 11.805 -14.781 0.233 1 98.81 92 VAL A N 1
ATOM 713 C CA . VAL A 1 92 ? 10.781 -15.781 0.5 1 98.81 92 VAL A CA 1
ATOM 714 C C . VAL A 1 92 ? 11.133 -16.562 1.77 1 98.81 92 VAL A C 1
ATOM 716 O O . VAL A 1 92 ? 12.125 -17.297 1.801 1 98.81 92 VAL A O 1
ATOM 719 N N . GLU A 1 93 ? 10.32 -16.406 2.766 1 98.88 93 GLU A N 1
ATOM 720 C CA . GLU A 1 93 ? 10.641 -16.984 4.066 1 98.88 93 GLU A CA 1
ATOM 721 C C . GLU A 1 93 ? 10.102 -18.406 4.191 1 98.88 93 GLU A C 1
ATOM 723 O O . GLU A 1 93 ? 10.742 -19.266 4.793 1 98.88 93 GLU A O 1
ATOM 728 N N . SER A 1 94 ? 8.93 -18.609 3.66 1 98.56 94 SER A N 1
ATOM 729 C CA . SER A 1 94 ? 8.328 -19.938 3.703 1 98.56 94 SER A CA 1
ATOM 730 C C . SER A 1 94 ? 7.34 -20.141 2.557 1 98.56 94 SER A C 1
ATOM 732 O O . SER A 1 94 ? 6.762 -19.172 2.057 1 98.56 94 SER A O 1
ATOM 734 N N . VAL A 1 95 ? 7.203 -21.312 2.09 1 97.62 95 VAL A N 1
ATOM 735 C CA . VAL A 1 95 ? 6.203 -21.781 1.135 1 97.62 95 VAL A CA 1
ATOM 736 C C . VAL A 1 95 ? 5.586 -23.078 1.631 1 97.62 95 VAL A C 1
ATOM 738 O O . VAL A 1 95 ? 6.285 -24.078 1.805 1 97.62 95 VAL A O 1
ATOM 741 N N . GLU A 1 96 ? 4.371 -23.047 1.941 1 97.06 96 GLU A N 1
ATOM 742 C CA . GLU A 1 96 ? 3.629 -24.234 2.336 1 97.06 96 GLU A CA 1
ATOM 743 C C . GLU A 1 96 ? 2.666 -24.672 1.236 1 97.06 96 GLU A C 1
ATOM 745 O O . GLU A 1 96 ? 1.632 -24.047 1.019 1 97.06 96 GLU A O 1
ATOM 750 N N . ARG A 1 97 ? 2.965 -25.766 0.661 1 93.44 97 ARG A N 1
ATOM 751 C CA . ARG A 1 97 ? 2.184 -26.25 -0.475 1 93.44 97 ARG A CA 1
ATOM 752 C C . ARG A 1 97 ? 1.067 -27.188 -0.017 1 93.44 97 ARG A C 1
ATOM 754 O O . ARG A 1 97 ? 1.294 -28.078 0.806 1 93.44 97 ARG A O 1
ATOM 761 N N . GLY A 1 98 ? -0.103 -26.844 -0.389 1 90.62 98 GLY A N 1
ATOM 762 C CA . GLY A 1 98 ? -1.257 -27.688 -0.146 1 90.62 98 GLY A CA 1
ATOM 763 C C . GLY A 1 98 ? -1.924 -28.172 -1.422 1 90.62 98 GLY A C 1
ATOM 764 O O . GLY A 1 98 ? -1.3 -28.188 -2.484 1 90.62 98 GLY A O 1
ATOM 765 N N . ASP A 1 99 ? -3.186 -28.609 -1.167 1 89.44 99 ASP A N 1
ATOM 766 C CA . ASP A 1 99 ? -3.947 -29.078 -2.32 1 89.44 99 ASP A CA 1
ATOM 767 C C . ASP A 1 99 ? -4.508 -27.906 -3.121 1 89.44 99 ASP A C 1
ATOM 769 O O . ASP A 1 99 ? -5.426 -27.219 -2.668 1 89.44 99 ASP A O 1
ATOM 773 N N . GLY A 1 100 ? -3.955 -27.641 -4.219 1 90.62 100 GLY A N 1
ATOM 774 C CA . GLY A 1 100 ? -4.453 -26.641 -5.145 1 90.62 100 GLY A CA 1
ATOM 775 C C . GLY A 1 100 ? -4.094 -25.219 -4.73 1 90.62 100 GLY A C 1
ATOM 776 O O . GLY A 1 100 ? -4.641 -24.25 -5.27 1 90.62 100 GLY A O 1
ATOM 777 N N . ARG A 1 101 ? -3.32 -25.109 -3.713 1 93.88 101 ARG A N 1
ATOM 778 C CA . ARG A 1 101 ? -2.908 -23.781 -3.293 1 93.88 101 ARG A CA 1
ATOM 779 C C . ARG A 1 101 ? -1.6 -23.828 -2.512 1 93.88 101 ARG A C 1
ATOM 781 O O . ARG A 1 101 ? -1.192 -24.891 -2.043 1 93.88 101 ARG A O 1
ATOM 788 N N . ALA A 1 102 ? -0.905 -22.781 -2.424 1 97.06 102 ALA A N 1
ATOM 789 C CA . ALA A 1 102 ? 0.278 -22.625 -1.584 1 97.06 102 ALA A CA 1
ATOM 790 C C . ALA A 1 102 ? 0.195 -21.328 -0.767 1 97.06 102 ALA A C 1
ATOM 792 O O . ALA A 1 102 ? -0.296 -20.312 -1.253 1 97.06 102 ALA A O 1
ATOM 793 N N . ASP A 1 103 ? 0.643 -21.469 0.5 1 97.69 103 ASP A N 1
ATOM 794 C CA . ASP A 1 103 ? 0.828 -20.297 1.336 1 97.69 103 ASP A CA 1
ATOM 795 C C . ASP A 1 103 ? 2.27 -19.797 1.269 1 97.69 103 ASP A C 1
ATOM 797 O O . ASP A 1 103 ? 3.211 -20.578 1.34 1 97.69 103 ASP A O 1
ATOM 801 N N . LEU A 1 104 ? 2.432 -18.531 1.116 1 98.25 104 LEU A N 1
ATOM 802 C CA . LEU A 1 104 ? 3.762 -17.938 1.007 1 98.25 104 LEU A CA 1
ATOM 803 C C . LEU A 1 104 ? 3.916 -16.766 1.963 1 98.25 104 LEU A C 1
ATOM 805 O O . LEU A 1 104 ? 3.01 -15.938 2.088 1 98.25 104 LEU A O 1
ATOM 809 N N . ASP A 1 105 ? 5.047 -16.703 2.723 1 98.75 105 ASP A N 1
ATOM 810 C CA . ASP A 1 105 ? 5.473 -15.578 3.543 1 98.75 105 ASP A CA 1
ATOM 811 C C . ASP A 1 105 ? 6.773 -14.977 3.016 1 98.75 105 ASP A C 1
ATOM 813 O O . ASP A 1 105 ? 7.691 -15.703 2.633 1 98.75 105 ASP A O 1
ATOM 817 N N . ALA A 1 106 ? 6.828 -13.711 3.066 1 98.94 106 ALA A N 1
ATOM 818 C CA . ALA A 1 106 ? 8.039 -13.047 2.584 1 98.94 106 ALA A CA 1
ATOM 819 C C . ALA A 1 106 ? 8.367 -11.812 3.424 1 98.94 106 ALA A C 1
ATOM 821 O O . ALA A 1 106 ? 7.465 -11.195 3.992 1 98.94 106 ALA A O 1
ATOM 822 N N . SER A 1 107 ? 9.648 -11.461 3.516 1 98.94 107 SER A N 1
ATOM 823 C CA . SER A 1 107 ? 10.109 -10.234 4.156 1 98.94 107 SER A CA 1
ATOM 824 C C . SER A 1 107 ? 10.648 -9.242 3.129 1 98.94 107 SER A C 1
ATOM 826 O O . SER A 1 107 ? 11.031 -9.633 2.023 1 98.94 107 SER A O 1
ATOM 828 N N . ILE A 1 108 ? 10.648 -8.016 3.48 1 98.94 108 ILE A N 1
ATOM 829 C CA . ILE A 1 108 ? 10.945 -6.914 2.572 1 98.94 108 ILE A CA 1
ATOM 830 C C . ILE A 1 108 ? 12.047 -6.035 3.172 1 98.94 108 ILE A C 1
ATOM 832 O O . ILE A 1 108 ? 12 -5.703 4.359 1 98.94 108 ILE A O 1
ATOM 836 N N . GLU A 1 109 ? 13.008 -5.656 2.389 1 98.94 109 GLU A N 1
ATOM 837 C CA . GLU A 1 109 ? 13.953 -4.598 2.721 1 98.94 109 GLU A CA 1
ATOM 838 C C . GLU A 1 109 ? 14.32 -3.779 1.485 1 98.94 109 GLU A C 1
ATOM 840 O O . GLU A 1 109 ? 14.812 -4.328 0.494 1 98.94 109 GLU A O 1
ATOM 845 N N . CYS A 1 110 ? 14.078 -2.477 1.509 1 98.94 110 CYS A N 1
ATOM 846 C CA . CYS A 1 110 ? 14.391 -1.574 0.405 1 98.94 110 CYS A CA 1
ATOM 847 C C . CYS A 1 110 ? 15.406 -0.524 0.829 1 98.94 110 CYS A C 1
ATOM 849 O O . CYS A 1 110 ? 15.359 -0.02 1.952 1 98.94 110 CYS A O 1
ATOM 851 N N . HIS A 1 111 ? 16.234 -0.141 -0.117 1 98.88 111 HIS A N 1
ATOM 852 C CA . HIS A 1 111 ? 17.312 0.807 0.151 1 98.88 111 HIS A CA 1
ATOM 853 C C . HIS A 1 111 ? 17.375 1.893 -0.917 1 98.88 111 HIS A C 1
ATOM 855 O O . HIS A 1 111 ? 17.016 1.651 -2.074 1 98.88 111 HIS A O 1
ATOM 861 N N . ASP A 1 112 ? 17.891 3.059 -0.461 1 98.44 112 ASP A N 1
ATOM 862 C CA . ASP A 1 112 ? 18.156 4.109 -1.437 1 98.44 112 ASP A CA 1
ATOM 863 C C . ASP A 1 112 ? 19.562 3.982 -2.014 1 98.44 112 ASP A C 1
ATOM 865 O O . ASP A 1 112 ? 20.25 2.996 -1.758 1 98.44 112 ASP A O 1
ATOM 869 N N . GLY A 1 113 ? 19.938 4.938 -2.898 1 96.75 113 GLY A N 1
ATOM 870 C CA . GLY A 1 113 ? 21.219 4.891 -3.598 1 96.75 113 GLY A CA 1
ATOM 871 C C . GLY A 1 113 ? 22.406 4.961 -2.666 1 96.75 113 GLY A C 1
ATOM 872 O O . GLY A 1 113 ? 23.516 4.543 -3.029 1 96.75 113 GLY A O 1
ATOM 873 N N . ALA A 1 114 ? 22.188 5.48 -1.498 1 96.69 114 ALA A N 1
ATOM 874 C CA . ALA A 1 114 ? 23.266 5.594 -0.516 1 96.69 114 ALA A CA 1
ATOM 875 C C . ALA A 1 114 ? 23.344 4.348 0.361 1 96.69 114 ALA A C 1
ATOM 877 O O . ALA A 1 114 ? 24.156 4.277 1.28 1 96.69 114 ALA A O 1
ATOM 878 N N . GLY A 1 115 ? 22.453 3.465 0.134 1 97.44 115 GLY A N 1
ATOM 879 C CA . GLY A 1 115 ? 22.453 2.221 0.885 1 97.44 115 GLY A CA 1
ATOM 880 C C . GLY A 1 115 ? 21.656 2.301 2.176 1 97.44 115 GLY A C 1
ATOM 881 O O . GLY A 1 115 ? 21.656 1.356 2.969 1 97.44 115 GLY A O 1
ATOM 882 N N . GLU A 1 116 ? 20.969 3.383 2.387 1 98.56 116 GLU A N 1
ATOM 883 C CA . GLU A 1 116 ? 20.141 3.537 3.586 1 98.56 116 GLU A CA 1
ATOM 884 C C . GLU A 1 116 ? 18.797 2.824 3.434 1 98.56 116 GLU A C 1
ATOM 886 O O . GLU A 1 116 ? 18.188 2.865 2.365 1 98.56 116 GLU A O 1
ATOM 891 N N . VAL A 1 117 ? 18.359 2.133 4.543 1 98.94 117 VAL A N 1
ATOM 892 C CA . VAL A 1 117 ? 17.062 1.468 4.527 1 98.94 117 VAL A CA 1
ATOM 893 C C . VAL A 1 117 ? 15.938 2.512 4.477 1 98.94 117 VAL A C 1
ATOM 895 O O . VAL A 1 117 ? 15.898 3.422 5.305 1 98.94 117 VAL A O 1
ATOM 898 N N . VAL A 1 118 ? 15.062 2.334 3.504 1 98.94 118 VAL A N 1
ATOM 899 C CA . VAL A 1 118 ? 13.977 3.299 3.385 1 98.94 118 VAL A CA 1
ATOM 900 C C . VAL A 1 118 ? 12.648 2.625 3.711 1 98.94 118 VAL A C 1
ATOM 902 O O . VAL A 1 118 ? 11.688 3.289 4.105 1 98.94 118 VAL A O 1
ATOM 905 N N . LEU A 1 119 ? 12.57 1.336 3.553 1 98.94 119 LEU A N 1
ATOM 906 C CA . LEU A 1 119 ? 11.344 0.577 3.77 1 98.94 119 LEU A CA 1
ATOM 907 C C . LEU A 1 119 ? 11.656 -0.858 4.18 1 98.94 119 LEU A C 1
ATOM 909 O O . LEU A 1 119 ? 12.523 -1.5 3.588 1 98.94 119 LEU A O 1
ATOM 913 N N . THR A 1 120 ? 11.062 -1.347 5.223 1 99 120 THR A N 1
ATOM 914 C CA . THR A 1 120 ? 11.047 -2.76 5.582 1 99 120 THR A CA 1
ATOM 915 C C . THR A 1 120 ? 9.617 -3.25 5.781 1 99 120 THR A C 1
ATOM 917 O O . THR A 1 120 ? 8.68 -2.449 5.832 1 99 120 THR A O 1
ATOM 920 N N . GLY A 1 121 ? 9.461 -4.535 5.871 1 98.94 121 GLY A N 1
ATOM 921 C CA . GLY A 1 121 ? 8.133 -5.078 6.098 1 98.94 121 GLY A CA 1
ATOM 922 C C . GLY A 1 121 ? 8.023 -6.551 5.738 1 98.94 121 GLY A C 1
ATOM 923 O O . GLY A 1 121 ? 9.016 -7.277 5.77 1 98.94 121 GLY A O 1
ATOM 924 N N . GLU A 1 122 ? 6.812 -6.945 5.586 1 98.94 122 GLU A N 1
ATOM 925 C CA . GLU A 1 122 ? 6.492 -8.312 5.199 1 98.94 122 GLU A CA 1
ATOM 926 C C . GLU A 1 122 ? 5.141 -8.391 4.496 1 98.94 122 GLU A C 1
ATOM 928 O O . GLU A 1 122 ? 4.312 -7.484 4.637 1 98.94 122 GLU A O 1
ATOM 933 N N . PHE A 1 123 ? 5.012 -9.383 3.756 1 98.94 123 PHE A N 1
ATOM 934 C CA . PHE A 1 123 ? 3.688 -9.742 3.26 1 98.94 123 PHE A CA 1
ATOM 935 C C . PHE A 1 123 ? 3.52 -11.258 3.221 1 98.94 123 PHE A C 1
ATOM 937 O O . PHE A 1 123 ? 4.508 -11.992 3.18 1 98.94 123 PHE A O 1
ATOM 944 N N . ASP A 1 124 ? 2.303 -11.672 3.311 1 98.81 124 ASP A N 1
ATOM 945 C CA . ASP A 1 124 ? 1.968 -13.078 3.096 1 98.81 124 ASP A CA 1
ATOM 946 C C . ASP A 1 124 ? 0.67 -13.219 2.301 1 98.81 124 ASP A C 1
ATOM 948 O O . ASP A 1 124 ? -0.071 -12.242 2.137 1 98.81 124 ASP A O 1
ATOM 952 N N . GLY A 1 125 ? 0.494 -14.375 1.768 1 98.31 125 GLY A N 1
ATOM 953 C CA . GLY A 1 125 ? -0.699 -14.633 0.978 1 98.31 125 GLY A CA 1
ATOM 954 C C . GLY A 1 125 ? -0.747 -16.047 0.414 1 98.31 125 GLY A C 1
ATOM 955 O O . GLY A 1 125 ? -0.118 -16.953 0.953 1 98.31 125 GLY A O 1
ATOM 956 N N . VAL A 1 126 ? -1.622 -16.188 -0.54 1 97.5 126 VAL A N 1
ATOM 957 C CA . VAL A 1 126 ? -1.87 -17.516 -1.108 1 97.5 126 VAL A CA 1
ATOM 958 C C . VAL A 1 126 ? -1.684 -17.469 -2.623 1 97.5 126 VAL A C 1
ATOM 960 O O . VAL A 1 126 ? -1.916 -16.422 -3.252 1 97.5 126 VAL A O 1
ATOM 963 N N . VAL A 1 127 ? -1.208 -18.5 -3.172 1 96.69 127 VAL A N 1
ATOM 964 C CA . VAL A 1 127 ? -1.095 -18.719 -4.609 1 96.69 127 VAL A CA 1
ATOM 965 C C . VAL A 1 127 ? -1.948 -19.922 -5.012 1 96.69 127 VAL A C 1
ATOM 967 O O . VAL A 1 127 ? -1.847 -21 -4.414 1 96.69 127 VAL A O 1
ATOM 970 N N . PHE A 1 128 ? -2.75 -19.734 -5.965 1 92.56 128 PHE A N 1
ATOM 971 C CA . PHE A 1 128 ? -3.619 -20.828 -6.395 1 92.56 128 PHE A CA 1
ATOM 972 C C . PHE A 1 128 ? -3.049 -21.516 -7.629 1 92.56 128 PHE A C 1
ATOM 974 O O . PHE A 1 128 ? -2.479 -20.859 -8.508 1 92.56 128 PHE A O 1
ATOM 981 N N . ALA A 1 129 ? -3.268 -22.766 -7.734 1 83.5 129 ALA A N 1
ATOM 982 C CA . ALA A 1 129 ? -2.844 -23.562 -8.883 1 83.5 129 ALA A CA 1
ATOM 983 C C . ALA A 1 129 ? -3.723 -23.297 -10.102 1 83.5 129 ALA A C 1
ATOM 985 O O . ALA A 1 129 ? -4.914 -23 -9.961 1 83.5 129 ALA A O 1
ATOM 986 N N . MET B 1 1 ? -0.826 21.281 6.426 1 74.06 1 MET B N 1
ATOM 987 C CA . MET B 1 1 ? -1.901 21.266 7.414 1 74.06 1 MET B CA 1
ATOM 988 C C . MET B 1 1 ? -1.39 21.703 8.781 1 74.06 1 MET B C 1
ATOM 990 O O . MET B 1 1 ? -0.266 21.375 9.164 1 74.06 1 MET B O 1
ATOM 994 N N . ASP B 1 2 ? -2.156 22.625 9.383 1 80.62 2 ASP B N 1
ATOM 995 C CA . ASP B 1 2 ? -1.838 22.984 10.758 1 80.62 2 ASP B CA 1
ATOM 996 C C . ASP B 1 2 ? -2.205 21.859 11.719 1 80.62 2 ASP B C 1
ATOM 998 O O . ASP B 1 2 ? -3.348 21.391 11.734 1 80.62 2 ASP B O 1
ATOM 1002 N N . PRO B 1 3 ? -1.249 21.344 12.477 1 84.62 3 PRO B N 1
ATOM 1003 C CA . PRO B 1 3 ? -1.544 20.266 13.438 1 84.62 3 PRO B CA 1
ATOM 1004 C C . PRO B 1 3 ? -2.723 20.609 14.344 1 84.62 3 PRO B C 1
ATOM 1006 O O . PRO B 1 3 ? -3.402 19.703 14.844 1 84.62 3 PRO B O 1
ATOM 1009 N N . ALA B 1 4 ? -2.871 21.812 14.531 1 83.5 4 ALA B N 1
ATOM 1010 C CA . ALA B 1 4 ? -3.998 22.25 15.352 1 83.5 4 ALA B CA 1
ATOM 1011 C C . ALA B 1 4 ? -5.328 21.891 14.688 1 83.5 4 ALA B C 1
ATOM 1013 O O . ALA B 1 4 ? -6.359 21.812 15.359 1 83.5 4 ALA B O 1
ATOM 1014 N N . ASP B 1 5 ? -5.285 21.656 13.438 1 88.88 5 ASP B N 1
ATOM 1015 C CA . ASP B 1 5 ? -6.496 21.391 12.664 1 88.88 5 ASP B CA 1
ATOM 1016 C C . ASP B 1 5 ? -6.785 19.891 12.586 1 88.88 5 ASP B C 1
ATOM 1018 O O . ASP B 1 5 ? -7.809 19.469 12.039 1 88.88 5 ASP B O 1
ATOM 1022 N N . LEU B 1 6 ? -5.879 19.062 13.188 1 94.81 6 LEU B N 1
ATOM 1023 C CA . LEU B 1 6 ? -6.078 17.609 13.164 1 94.81 6 LEU B CA 1
ATOM 1024 C C . LEU B 1 6 ? -7.309 17.219 13.969 1 94.81 6 LEU B C 1
ATOM 1026 O O . LEU B 1 6 ? -7.625 17.859 14.977 1 94.81 6 LEU B O 1
ATOM 1030 N N . PRO B 1 7 ? -7.957 16.234 13.516 1 95.81 7 PRO B N 1
ATOM 1031 C CA . PRO B 1 7 ? -9.141 15.789 14.25 1 95.81 7 PRO B CA 1
ATOM 1032 C C . PRO B 1 7 ? -8.812 15.289 15.656 1 95.81 7 PRO B C 1
ATOM 1034 O O . PRO B 1 7 ? -7.676 14.906 15.93 1 95.81 7 PRO B O 1
ATOM 1037 N N . GLU B 1 8 ? -9.805 15.305 16.531 1 96.31 8 GLU B N 1
ATOM 1038 C CA . GLU B 1 8 ? -9.656 14.75 17.875 1 96.31 8 GLU B CA 1
ATOM 1039 C C . GLU B 1 8 ? -9.672 13.219 17.844 1 96.31 8 GLU B C 1
ATOM 1041 O O . GLU B 1 8 ? -10.336 12.625 16.984 1 96.31 8 GLU B O 1
ATOM 1046 N N . PRO B 1 9 ? -8.93 12.641 18.812 1 98 9 PRO B N 1
ATOM 1047 C CA . PRO B 1 9 ? -9.039 11.188 18.922 1 98 9 PRO B CA 1
ATOM 1048 C C . PRO B 1 9 ? -10.492 10.711 19.016 1 98 9 PRO B C 1
ATOM 1050 O O . PRO B 1 9 ? -11.305 11.352 19.688 1 98 9 PRO B O 1
ATOM 1053 N N . GLY B 1 10 ? -10.773 9.617 18.312 1 98.5 10 GLY B N 1
ATOM 1054 C CA . GLY B 1 10 ? -12.133 9.109 18.281 1 98.5 10 GLY B CA 1
ATOM 1055 C C . GLY B 1 10 ? -12.891 9.516 17.031 1 98.5 10 GLY B C 1
ATOM 1056 O O . GLY B 1 10 ? -13.938 8.938 16.719 1 98.5 10 GLY B O 1
ATOM 1057 N N . THR B 1 11 ? -12.43 10.516 16.312 1 98.62 11 THR B N 1
ATOM 1058 C CA . THR B 1 11 ? -13.062 10.961 15.078 1 98.62 11 THR B CA 1
ATOM 1059 C C . THR B 1 11 ? -13 9.867 14.016 1 98.62 11 THR B C 1
ATOM 1061 O O . THR B 1 11 ? -11.969 9.219 13.844 1 98.62 11 THR B O 1
ATOM 1064 N N . VAL B 1 12 ? -14.117 9.633 13.344 1 98.81 12 VAL B N 1
ATOM 1065 C CA . VAL B 1 12 ? -14.203 8.672 12.25 1 98.81 12 VAL B CA 1
ATOM 1066 C C . VAL B 1 12 ? -14.398 9.414 10.93 1 98.81 12 VAL B C 1
ATOM 1068 O O . VAL B 1 12 ? -15.289 10.258 10.812 1 98.81 12 VAL B O 1
ATOM 1071 N N . VAL B 1 13 ? -13.578 9.164 10 1 98.69 13 VAL B N 1
ATOM 1072 C CA . VAL B 1 13 ? -13.688 9.727 8.656 1 98.69 13 VAL B CA 1
ATOM 1073 C C . VAL B 1 13 ? -13.969 8.617 7.648 1 98.69 13 VAL B C 1
ATOM 1075 O O . VAL B 1 13 ? -13.352 7.551 7.707 1 98.69 13 VAL B O 1
ATOM 1078 N N . ARG B 1 14 ? -14.844 8.875 6.73 1 98.5 14 ARG B N 1
ATOM 1079 C CA . ARG B 1 14 ? -15.266 7.844 5.785 1 98.5 14 ARG B CA 1
ATOM 1080 C C . ARG B 1 14 ? -14.938 8.25 4.352 1 98.5 14 ARG B C 1
ATOM 1082 O O . ARG B 1 14 ? -15.023 9.43 3.998 1 98.5 14 ARG B O 1
ATOM 1089 N N . HIS B 1 15 ? -14.609 7.328 3.533 1 98.75 15 HIS B N 1
ATOM 1090 C CA . HIS B 1 15 ? -14.359 7.48 2.104 1 98.75 15 HIS B CA 1
ATOM 1091 C C . HIS B 1 15 ? -14.758 6.219 1.342 1 98.75 15 HIS B C 1
ATOM 1093 O O . HIS B 1 15 ? -14.508 5.102 1.809 1 98.75 15 HIS B O 1
ATOM 1099 N N . GLU B 1 16 ? -15.445 6.34 0.237 1 98.69 16 GLU B N 1
ATOM 1100 C CA . GLU B 1 16 ? -15.859 5.176 -0.542 1 98.69 16 GLU B CA 1
ATOM 1101 C C . GLU B 1 16 ? -15.555 5.367 -2.023 1 98.69 16 GLU B C 1
ATOM 1103 O O . GLU B 1 16 ? -15.461 6.5 -2.506 1 98.69 16 GLU B O 1
ATOM 1108 N N . ARG B 1 17 ? -15.352 4.254 -2.707 1 98.44 17 ARG B N 1
ATOM 1109 C CA . ARG B 1 17 ? -15.086 4.242 -4.141 1 98.44 17 ARG B CA 1
ATOM 1110 C C . ARG B 1 17 ? -15.57 2.945 -4.777 1 98.44 17 ARG B C 1
ATOM 1112 O O . ARG B 1 17 ? -15.828 1.962 -4.082 1 98.44 17 ARG B O 1
ATOM 1119 N N . THR B 1 18 ? -15.789 3.062 -6.039 1 98.75 18 THR B N 1
ATOM 1120 C CA . THR B 1 18 ? -15.906 1.913 -6.934 1 98.75 18 THR B CA 1
ATOM 1121 C C . THR B 1 18 ? -14.789 1.919 -7.973 1 98.75 18 THR B C 1
ATOM 1123 O O . THR B 1 18 ? -14.688 2.85 -8.773 1 98.75 18 THR B O 1
ATOM 1126 N N . PHE B 1 19 ? -13.977 0.877 -7.969 1 98.81 19 PHE B N 1
ATOM 1127 C CA . PHE B 1 19 ? -12.852 0.838 -8.891 1 98.81 19 PHE B CA 1
ATOM 1128 C C . PHE B 1 19 ? -13.289 0.292 -10.25 1 98.81 19 PHE B C 1
ATOM 1130 O O . PHE B 1 19 ? -14.047 -0.674 -10.32 1 98.81 19 PHE B O 1
ATOM 1137 N N . THR B 1 20 ? -12.766 0.899 -11.273 1 98.69 20 THR B N 1
ATOM 1138 C CA . THR B 1 20 ? -13.039 0.439 -12.625 1 98.69 20 THR B CA 1
ATOM 1139 C C . THR B 1 20 ? -11.906 -0.444 -13.141 1 98.69 20 THR B C 1
ATOM 1141 O O . THR B 1 20 ? -10.812 -0.449 -12.578 1 98.69 20 THR B O 1
ATOM 1144 N N . ARG B 1 21 ? -12.211 -1.188 -14.25 1 98.38 21 ARG B N 1
ATOM 1145 C CA . ARG B 1 21 ? -11.164 -1.97 -14.906 1 98.38 21 ARG B CA 1
ATOM 1146 C C . ARG B 1 21 ? -10.023 -1.073 -15.375 1 98.38 21 ARG B C 1
ATOM 1148 O O . ARG B 1 21 ? -8.859 -1.458 -15.305 1 98.38 21 ARG B O 1
ATOM 1155 N N . GLY B 1 22 ? -10.406 0.083 -15.875 1 98.44 22 GLY B N 1
ATOM 1156 C CA . GLY B 1 22 ? -9.398 1.036 -16.312 1 98.44 22 GLY B CA 1
ATOM 1157 C C . GLY B 1 22 ? -8.461 1.46 -15.195 1 98.44 22 GLY B C 1
ATOM 1158 O O . GLY B 1 22 ? -7.258 1.611 -15.422 1 98.44 22 GLY B O 1
ATOM 1159 N N . GLU B 1 23 ? -8.961 1.661 -14.047 1 98.81 23 GLU B N 1
ATOM 1160 C CA . GLU B 1 23 ? -8.133 2.064 -12.922 1 98.81 23 GLU B CA 1
ATOM 1161 C C . GLU B 1 23 ? -7.227 0.922 -12.461 1 98.81 23 GLU B C 1
ATOM 1163 O O . GLU B 1 23 ? -6.082 1.148 -12.07 1 98.81 23 GLU B O 1
ATOM 1168 N N . VAL B 1 24 ? -7.766 -0.307 -12.5 1 98.88 24 VAL B N 1
ATOM 1169 C CA . VAL B 1 24 ? -6.945 -1.471 -12.188 1 98.88 24 VAL B CA 1
ATOM 1170 C C . VAL B 1 24 ? -5.805 -1.59 -13.195 1 98.88 24 VAL B C 1
ATOM 1172 O O . VAL B 1 24 ? -4.66 -1.856 -12.82 1 98.88 24 VAL B O 1
ATOM 1175 N N . GLU B 1 25 ? -6.113 -1.343 -14.422 1 98.69 25 GLU B N 1
ATOM 1176 C CA . GLU B 1 25 ? -5.09 -1.389 -15.461 1 98.69 25 GLU B CA 1
ATOM 1177 C C . GLU B 1 25 ? -4.055 -0.289 -15.258 1 98.69 25 GLU B C 1
ATOM 1179 O O . GLU B 1 25 ? -2.854 -0.526 -15.414 1 98.69 25 GLU B O 1
ATOM 1184 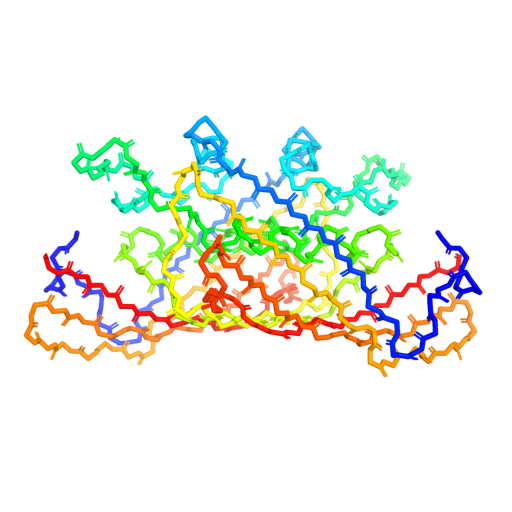N N . ARG B 1 26 ? -4.461 0.867 -14.961 1 98.75 26 ARG B N 1
ATOM 1185 C CA . ARG B 1 26 ? -3.541 1.971 -14.711 1 98.75 26 ARG B CA 1
ATOM 1186 C C . ARG B 1 26 ? -2.631 1.667 -13.531 1 98.75 26 ARG B C 1
ATOM 1188 O O . ARG B 1 26 ? -1.44 1.987 -13.555 1 98.75 26 ARG B O 1
ATOM 1195 N N . PHE B 1 27 ? -3.199 1.061 -12.492 1 98.94 27 PHE B N 1
ATOM 1196 C CA . PHE B 1 27 ? -2.389 0.701 -11.336 1 98.94 27 PHE B CA 1
ATOM 1197 C C . PHE B 1 27 ? -1.394 -0.397 -11.688 1 98.94 27 PHE B C 1
ATOM 1199 O O . PHE B 1 27 ? -0.25 -0.379 -11.234 1 98.94 27 PHE B O 1
ATOM 1206 N N . ALA B 1 28 ? -1.872 -1.328 -12.484 1 98.81 28 ALA B N 1
ATOM 1207 C CA . ALA B 1 28 ? -0.974 -2.387 -12.938 1 98.81 28 ALA B CA 1
ATOM 1208 C C . ALA B 1 28 ? 0.212 -1.811 -13.703 1 98.81 28 ALA B C 1
ATOM 1210 O O . ALA B 1 28 ? 1.353 -2.24 -13.516 1 98.81 28 ALA B O 1
ATOM 1211 N N . ASP B 1 29 ? -0.039 -0.845 -14.547 1 98.5 29 ASP B N 1
ATOM 1212 C CA . ASP B 1 29 ? 1.013 -0.192 -15.32 1 98.5 29 ASP B CA 1
ATOM 1213 C C . ASP B 1 29 ? 1.981 0.557 -14.406 1 98.5 29 ASP B C 1
ATOM 1215 O O . ASP B 1 29 ? 3.197 0.504 -14.609 1 98.5 29 ASP B O 1
ATOM 1219 N N . LEU B 1 30 ? 1.457 1.188 -13.461 1 98.69 30 LEU B N 1
ATOM 1220 C CA . LEU B 1 30 ? 2.246 2.021 -12.562 1 98.69 30 LEU B CA 1
ATOM 1221 C C . LEU B 1 30 ? 3.062 1.164 -11.602 1 98.69 30 LEU B C 1
ATOM 1223 O O . LEU B 1 30 ? 4.23 1.461 -11.336 1 98.69 30 LEU B O 1
ATOM 1227 N N . SER B 1 31 ? 2.502 0.088 -11.086 1 98.56 31 SER B N 1
ATOM 1228 C CA . SER B 1 31 ? 3.1 -0.731 -10.039 1 98.56 31 SER B CA 1
ATOM 1229 C C . SER B 1 31 ? 3.934 -1.864 -10.625 1 98.56 31 SER B C 1
ATOM 1231 O O . SER B 1 31 ? 4.824 -2.396 -9.961 1 98.56 31 SER B O 1
ATOM 1233 N N . GLY B 1 32 ? 3.553 -2.262 -11.852 1 98.25 32 GLY B N 1
ATOM 1234 C CA . GLY B 1 32 ? 4.152 -3.445 -12.445 1 98.25 32 GLY B CA 1
ATOM 1235 C C . GLY B 1 32 ? 3.541 -4.738 -11.945 1 98.25 32 GLY B C 1
ATOM 1236 O O . GLY B 1 32 ? 3.939 -5.824 -12.367 1 98.25 32 GLY B O 1
ATOM 1237 N N . ASP B 1 33 ? 2.602 -4.668 -11.016 1 98.25 33 ASP B N 1
ATOM 1238 C CA . ASP B 1 33 ? 1.918 -5.855 -10.508 1 98.25 33 ASP B CA 1
ATOM 1239 C C . ASP B 1 33 ? 0.846 -6.332 -11.484 1 98.25 33 ASP B C 1
ATOM 1241 O O . ASP B 1 33 ? -0.26 -5.789 -11.516 1 98.25 33 ASP B O 1
ATOM 1245 N N . ARG B 1 34 ? 1.148 -7.363 -12.18 1 97.56 34 ARG B N 1
ATOM 1246 C CA . ARG B 1 34 ? 0.242 -7.879 -13.195 1 97.56 34 ARG B CA 1
ATOM 1247 C C . ARG B 1 34 ? -0.114 -9.336 -12.93 1 97.56 34 ARG B C 1
ATOM 1249 O O . ARG B 1 34 ? -0.216 -10.133 -13.867 1 97.56 34 ARG B O 1
ATOM 1256 N N . GLY B 1 35 ? -0.234 -9.648 -11.633 1 96.81 35 GLY B N 1
ATOM 1257 C CA . GLY B 1 35 ? -0.72 -10.977 -11.289 1 96.81 35 GLY B CA 1
ATOM 1258 C C . GLY B 1 35 ? -1.971 -11.367 -12.047 1 96.81 35 GLY B C 1
ATOM 1259 O O . GLY B 1 35 ? -2.793 -10.516 -12.391 1 96.81 35 GLY B O 1
ATOM 1260 N N . ASP B 1 36 ? -2.195 -12.617 -12.273 1 96.12 36 ASP B N 1
ATOM 1261 C CA . ASP B 1 36 ? -3.279 -13.133 -13.109 1 96.12 36 ASP B CA 1
ATOM 1262 C C . ASP B 1 36 ? -4.637 -12.648 -12.609 1 96.12 36 ASP B C 1
ATOM 1264 O O . ASP B 1 36 ? -5.523 -12.336 -13.406 1 96.12 36 ASP B O 1
ATOM 1268 N N . HIS B 1 37 ? -4.781 -12.578 -11.352 1 95.69 37 HIS B N 1
ATOM 1269 C CA . HIS B 1 37 ? -6.07 -12.211 -10.766 1 95.69 37 HIS B CA 1
ATOM 1270 C C . HIS B 1 37 ? -6.406 -10.75 -11.047 1 95.69 37 HIS B C 1
ATOM 1272 O O . HIS B 1 37 ? -7.566 -10.344 -10.922 1 95.69 37 HIS B O 1
ATOM 1278 N N . HIS B 1 38 ? -5.418 -9.938 -11.422 1 98 38 HIS B N 1
ATOM 1279 C CA . HIS B 1 38 ? -5.676 -8.555 -11.797 1 98 38 HIS B CA 1
ATOM 1280 C C . HIS B 1 38 ? -5.922 -8.43 -13.297 1 98 38 HIS B C 1
ATOM 1282 O O . HIS B 1 38 ? -6.328 -7.367 -13.773 1 98 38 HIS B O 1
ATOM 1288 N N . GLU B 1 39 ? -5.672 -9.43 -14.031 1 97.38 39 GLU B N 1
ATOM 1289 C CA . GLU B 1 39 ? -5.68 -9.344 -15.484 1 97.38 39 GLU B CA 1
ATOM 1290 C C . GLU B 1 39 ? -6.77 -10.227 -16.094 1 97.38 39 GLU B C 1
ATOM 1292 O O . GLU B 1 39 ? -7.324 -9.906 -17.141 1 97.38 39 GLU B O 1
ATOM 1297 N N . GLU B 1 40 ? -7.004 -11.305 -15.484 1 96.69 40 GLU B N 1
ATOM 1298 C CA . GLU B 1 40 ? -7.957 -12.281 -16 1 96.69 40 GLU B CA 1
ATOM 1299 C C . GLU B 1 40 ? -9.344 -12.07 -15.406 1 96.69 40 GLU B C 1
ATOM 1301 O O . GLU B 1 40 ? -9.555 -12.328 -14.219 1 96.69 40 GLU B O 1
ATOM 1306 N N . PRO B 1 41 ? -10.297 -11.727 -16.188 1 97.44 41 PRO B N 1
ATOM 1307 C CA . PRO B 1 41 ? -11.633 -11.445 -15.656 1 97.44 41 PRO B CA 1
ATOM 1308 C C . PRO B 1 41 ? -12.406 -12.711 -15.297 1 97.44 41 PRO B C 1
ATOM 1310 O O . PRO B 1 41 ? -12.148 -13.781 -15.859 1 97.44 41 PRO B O 1
ATOM 1313 N N . ASP B 1 42 ? -13.266 -12.539 -14.336 1 96.75 42 ASP B N 1
ATOM 1314 C CA . ASP B 1 42 ? -14.188 -13.633 -14.047 1 96.75 42 ASP B CA 1
ATOM 1315 C C . ASP B 1 42 ? -15.312 -13.695 -15.078 1 96.75 42 ASP B C 1
ATOM 1317 O O . ASP B 1 42 ? -15.227 -13.055 -16.125 1 96.75 42 ASP B O 1
ATOM 1321 N N . GLU B 1 43 ? -16.266 -14.5 -14.836 1 96.88 43 GLU B N 1
ATOM 1322 C CA . GLU B 1 43 ? -17.344 -14.75 -15.789 1 96.88 43 GLU B CA 1
ATOM 1323 C C . GLU B 1 43 ? -18.141 -13.477 -16.062 1 96.88 43 GLU B C 1
ATOM 1325 O O . GLU B 1 43 ? -18.688 -13.305 -17.156 1 96.88 43 GLU B O 1
ATOM 1330 N N . ASP B 1 44 ? -18.156 -12.57 -15.164 1 96.5 44 ASP B N 1
ATOM 1331 C CA . ASP B 1 44 ? -18.922 -11.328 -15.289 1 96.5 44 ASP B CA 1
ATOM 1332 C C . ASP B 1 44 ? -18.031 -10.203 -15.828 1 96.5 44 ASP B C 1
ATOM 1334 O O . ASP B 1 44 ? -18.453 -9.047 -15.883 1 96.5 44 ASP B O 1
ATOM 1338 N N . GLY B 1 45 ? -16.797 -10.555 -16.109 1 97.06 45 GLY B N 1
ATOM 1339 C CA . GLY B 1 45 ? -15.891 -9.578 -16.688 1 97.06 45 GLY B CA 1
ATOM 1340 C C . GLY B 1 45 ? -15.141 -8.773 -15.648 1 97.06 45 GLY B C 1
ATOM 1341 O O . GLY B 1 45 ? -14.461 -7.797 -15.977 1 97.06 45 GLY B O 1
ATOM 1342 N N . ARG B 1 46 ? -15.273 -9.172 -14.43 1 97.88 46 ARG B N 1
ATOM 1343 C CA . ARG B 1 46 ? -14.633 -8.445 -13.344 1 97.88 46 ARG B CA 1
ATOM 1344 C C . ARG B 1 46 ? -13.25 -9.016 -13.039 1 97.88 46 ARG B C 1
ATOM 1346 O O . ARG B 1 46 ? -13.008 -10.211 -13.242 1 97.88 46 ARG B O 1
ATOM 1353 N N . VAL B 1 47 ? -12.359 -8.117 -12.57 1 98.62 47 VAL B N 1
ATOM 1354 C CA . VAL B 1 47 ? -11.062 -8.578 -12.078 1 98.62 47 VAL B CA 1
ATOM 1355 C C . VAL B 1 47 ? -10.898 -8.188 -10.609 1 98.62 47 VAL B C 1
ATOM 1357 O O . VAL B 1 47 ? -11.617 -7.328 -10.109 1 98.62 47 VAL B O 1
ATOM 1360 N N . VAL B 1 48 ? -9.984 -8.812 -9.938 1 98.56 48 VAL B N 1
ATOM 1361 C CA . VAL B 1 48 ? -9.656 -8.492 -8.555 1 98.56 48 VAL B CA 1
ATOM 1362 C C . VAL B 1 48 ? -8.859 -7.195 -8.5 1 98.56 48 VAL B C 1
ATOM 1364 O O . VAL B 1 48 ? -7.891 -7.02 -9.242 1 98.56 48 VAL B O 1
ATOM 1367 N N . VAL B 1 49 ? -9.281 -6.289 -7.668 1 98.81 49 VAL B N 1
ATOM 1368 C CA . VAL B 1 49 ? -8.578 -5.035 -7.426 1 98.81 49 VAL B CA 1
ATOM 1369 C C . VAL B 1 49 ? -7.328 -5.297 -6.586 1 98.81 49 VAL B C 1
ATOM 1371 O O . VAL B 1 49 ? -7.367 -6.086 -5.637 1 98.81 49 VAL B O 1
ATOM 1374 N N . HIS B 1 50 ? -6.234 -4.684 -6.93 1 98.88 50 HIS B N 1
ATOM 1375 C CA . HIS B 1 50 ? -5.008 -4.824 -6.152 1 98.88 50 HIS B CA 1
ATOM 1376 C C . HIS B 1 50 ? -5.23 -4.438 -4.695 1 98.88 50 HIS B C 1
ATOM 1378 O O . HIS B 1 50 ? -5.902 -3.443 -4.41 1 98.88 50 HIS B O 1
ATOM 1384 N N . GLY B 1 51 ? -4.562 -5.199 -3.754 1 98.75 51 GLY B N 1
ATOM 1385 C CA . GLY B 1 51 ? -4.613 -4.836 -2.348 1 98.75 51 GLY B CA 1
ATOM 1386 C C . GLY B 1 51 ? -4.141 -3.42 -2.08 1 98.75 51 GLY B C 1
ATOM 1387 O O . GLY B 1 51 ? -4.797 -2.668 -1.354 1 98.75 51 GLY B O 1
ATOM 1388 N N . LEU B 1 52 ? -3.037 -3.031 -2.68 1 98.81 52 LEU B N 1
ATOM 1389 C CA . LEU B 1 52 ? -2.5 -1.691 -2.469 1 98.81 52 LEU B CA 1
ATOM 1390 C C . LEU B 1 52 ? -3.416 -0.637 -3.084 1 98.81 52 LEU B C 1
ATOM 1392 O O . LEU B 1 52 ? -3.506 0.484 -2.578 1 98.81 52 LEU B O 1
ATOM 1396 N N . LEU B 1 53 ? -4.074 -0.955 -4.203 1 98.88 53 LEU B N 1
ATOM 1397 C CA . LEU B 1 53 ? -5.051 -0.024 -4.754 1 98.88 53 LEU B CA 1
ATOM 1398 C C . LEU B 1 53 ? -6.242 0.132 -3.814 1 98.88 53 LEU B C 1
ATOM 1400 O O . LEU B 1 53 ? -6.699 1.25 -3.564 1 98.88 53 LEU B O 1
ATOM 1404 N N . THR B 1 54 ? -6.773 -0.929 -3.256 1 98.88 54 THR B N 1
ATOM 1405 C CA . THR B 1 54 ? -7.824 -0.86 -2.246 1 98.88 54 THR B CA 1
ATOM 1406 C C . THR B 1 54 ? -7.367 -0.033 -1.048 1 98.88 54 THR B C 1
ATOM 1408 O O . THR B 1 54 ? -8.125 0.791 -0.531 1 98.88 54 THR B O 1
ATOM 1411 N N . ALA B 1 55 ? -6.09 -0.232 -0.68 1 98.88 55 ALA B N 1
ATOM 1412 C CA . ALA B 1 55 ? -5.527 0.432 0.493 1 98.88 55 ALA B CA 1
ATOM 1413 C C . ALA B 1 55 ? -5.383 1.933 0.257 1 98.88 55 ALA B C 1
ATOM 1415 O O . ALA B 1 55 ? -5.109 2.691 1.19 1 98.88 55 ALA B O 1
ATOM 1416 N N . THR B 1 56 ? -5.582 2.41 -0.971 1 98.88 56 THR B N 1
ATOM 1417 C CA . THR B 1 56 ? -5.551 3.848 -1.214 1 98.88 56 THR B CA 1
ATOM 1418 C C . THR B 1 56 ? -6.758 4.527 -0.574 1 98.88 56 THR B C 1
ATOM 1420 O O . THR B 1 56 ? -6.734 5.734 -0.314 1 98.88 56 THR B O 1
ATOM 1423 N N . LEU B 1 57 ? -7.863 3.822 -0.305 1 98.81 57 LEU B N 1
ATOM 1424 C CA . LEU B 1 57 ? -9.047 4.418 0.315 1 98.81 57 LEU B CA 1
ATOM 1425 C C . LEU B 1 57 ? -8.703 4.988 1.688 1 98.81 57 LEU B C 1
ATOM 1427 O O . LEU B 1 57 ? -8.891 6.184 1.931 1 98.81 57 LEU B O 1
ATOM 1431 N N . PRO B 1 58 ? -8.164 4.16 2.59 1 98.75 58 PRO B N 1
ATOM 1432 C CA . PRO B 1 58 ? -7.836 4.73 3.9 1 98.75 58 PRO B CA 1
ATOM 1433 C C . PRO B 1 58 ? -6.613 5.641 3.859 1 98.75 58 PRO B C 1
ATOM 1435 O O . PRO B 1 58 ? -6.543 6.621 4.605 1 98.75 58 PRO B O 1
ATOM 1438 N N . THR B 1 59 ? -5.648 5.398 2.984 1 98.12 59 THR B N 1
ATOM 1439 C CA . THR B 1 59 ? -4.426 6.195 3.014 1 98.12 59 THR B CA 1
ATOM 1440 C C . THR B 1 59 ? -4.648 7.551 2.348 1 98.12 59 THR B C 1
ATOM 1442 O O . THR B 1 59 ? -3.938 8.516 2.637 1 98.12 59 THR B O 1
ATOM 1445 N N . LYS B 1 60 ? -5.668 7.617 1.484 1 98.5 60 LYS B N 1
ATOM 1446 C CA . LYS B 1 60 ? -6.105 8.922 1.003 1 98.5 60 LYS B CA 1
ATOM 1447 C C . LYS B 1 60 ? -6.543 9.82 2.158 1 98.5 60 LYS B C 1
ATOM 1449 O O . LYS B 1 60 ? -6.254 11.016 2.168 1 98.5 60 LYS B O 1
ATOM 1454 N N . ILE B 1 61 ? -7.27 9.273 3.135 1 98.19 61 ILE B N 1
ATOM 1455 C CA . ILE B 1 61 ? -7.691 10.023 4.316 1 98.19 61 ILE B CA 1
ATOM 1456 C C . ILE B 1 61 ? -6.465 10.484 5.098 1 98.19 61 ILE B C 1
ATOM 1458 O O . ILE B 1 61 ? -6.414 11.625 5.559 1 98.19 61 ILE B O 1
ATOM 1462 N N . GLY B 1 62 ? -5.453 9.633 5.262 1 97.38 62 GLY B N 1
ATOM 1463 C CA . GLY B 1 62 ? -4.184 10.047 5.84 1 97.38 62 GLY B CA 1
ATOM 1464 C C . GLY B 1 62 ? -3.543 11.203 5.098 1 97.38 62 GLY B C 1
ATOM 1465 O O . GLY B 1 62 ? -3.006 12.125 5.715 1 97.38 62 GLY B O 1
ATOM 1466 N N . GLY B 1 63 ? -3.58 11.102 3.77 1 97 63 GLY B N 1
ATOM 1467 C CA . GLY B 1 63 ? -3.074 12.18 2.934 1 97 63 GLY B CA 1
ATOM 1468 C C . GLY B 1 63 ? -3.797 13.5 3.15 1 97 63 GLY B C 1
ATOM 1469 O O . GLY B 1 63 ? -3.172 14.562 3.172 1 97 63 GLY B O 1
ATOM 1470 N N . ASP B 1 64 ? -5.137 13.453 3.264 1 96.62 64 ASP B N 1
ATOM 1471 C CA . ASP B 1 64 ? -5.922 14.648 3.539 1 96.62 64 ASP B CA 1
ATOM 1472 C C . ASP B 1 64 ? -5.469 15.32 4.832 1 96.62 64 ASP B C 1
ATOM 1474 O O . ASP B 1 64 ? -5.566 16.547 4.973 1 96.62 64 ASP B O 1
ATOM 1478 N N . LEU B 1 65 ? -5.004 14.539 5.73 1 96.44 65 LEU B N 1
ATOM 1479 C CA . LEU B 1 65 ? -4.531 15.047 7.016 1 96.44 65 LEU B CA 1
ATOM 1480 C C . LEU B 1 65 ? -3.045 15.375 6.957 1 96.44 65 LEU B C 1
ATOM 1482 O O . LEU B 1 65 ? -2.436 15.688 7.98 1 96.44 65 LEU B O 1
ATOM 1486 N N . ASP B 1 66 ? -2.424 15.125 5.828 1 96.75 66 ASP B N 1
ATOM 1487 C CA . ASP B 1 66 ? -1.025 15.414 5.527 1 96.75 66 ASP B CA 1
ATOM 1488 C C . ASP B 1 66 ? -0.091 14.57 6.391 1 96.75 66 ASP B C 1
ATOM 1490 O O . ASP B 1 66 ? 0.944 15.055 6.855 1 96.75 66 ASP B O 1
ATOM 1494 N N . VAL B 1 67 ? -0.479 13.367 6.633 1 97.38 67 VAL B N 1
ATOM 1495 C CA . VAL B 1 67 ? 0.318 12.43 7.418 1 97.38 67 VAL B CA 1
ATOM 1496 C C . VAL B 1 67 ? 1.466 11.891 6.566 1 97.38 67 VAL B C 1
ATOM 1498 O O . VAL B 1 67 ? 1.245 11.383 5.465 1 97.38 67 VAL B O 1
ATOM 1501 N N . LEU B 1 68 ? 2.656 12.023 7.027 1 97.62 68 LEU B N 1
ATOM 1502 C CA . LEU B 1 68 ? 3.801 11.25 6.547 1 97.62 68 LEU B CA 1
ATOM 1503 C C . LEU B 1 68 ? 3.912 9.922 7.289 1 97.62 68 LEU B C 1
ATOM 1505 O O . LEU B 1 68 ? 4.301 9.898 8.461 1 97.62 68 LEU B O 1
ATOM 1509 N N . ALA B 1 69 ? 3.629 8.922 6.586 1 98.31 69 ALA B N 1
ATOM 1510 C CA . ALA B 1 69 ? 3.412 7.625 7.219 1 98.31 69 ALA B CA 1
ATOM 1511 C C . ALA B 1 69 ? 4.719 7.047 7.75 1 98.31 69 ALA B C 1
ATOM 1513 O O . ALA B 1 69 ? 5.766 7.172 7.113 1 98.31 69 ALA B O 1
ATOM 1514 N N . ARG B 1 70 ? 4.613 6.375 8.898 1 98.69 70 ARG B N 1
ATOM 1515 C CA . ARG B 1 70 ? 5.711 5.613 9.492 1 98.69 70 ARG B CA 1
ATOM 1516 C C . ARG B 1 70 ? 5.465 4.113 9.359 1 98.69 70 ARG B C 1
ATOM 1518 O O . ARG B 1 70 ? 6.379 3.357 9.023 1 98.69 70 ARG B O 1
ATOM 1525 N N . THR B 1 71 ? 4.297 3.695 9.703 1 98.94 71 THR B N 1
ATOM 1526 C CA . THR B 1 71 ? 3.936 2.291 9.555 1 98.94 71 THR B CA 1
ATOM 1527 C C . THR B 1 71 ? 2.547 2.152 8.938 1 98.94 71 THR B C 1
ATOM 1529 O O . THR B 1 71 ? 1.686 3.012 9.133 1 98.94 71 THR B O 1
ATOM 1532 N N . MET B 1 72 ? 2.322 1.168 8.18 1 98.94 72 MET B N 1
ATOM 1533 C CA . MET B 1 72 ? 1.033 0.729 7.648 1 98.94 72 MET B CA 1
ATOM 1534 C C . MET B 1 72 ? 0.887 -0.785 7.758 1 98.94 72 MET B C 1
ATOM 1536 O O . MET B 1 72 ? 1.797 -1.528 7.383 1 98.94 72 MET B O 1
ATOM 1540 N N . THR B 1 73 ? -0.22 -1.229 8.289 1 98.94 73 THR B N 1
ATOM 1541 C CA . THR B 1 73 ? -0.565 -2.645 8.328 1 98.94 73 THR B CA 1
ATOM 1542 C C . THR B 1 73 ? -1.934 -2.885 7.695 1 98.94 73 THR B C 1
ATOM 1544 O O . THR B 1 73 ? -2.877 -2.131 7.941 1 98.94 73 THR B O 1
ATOM 1547 N N . PHE B 1 74 ? -2.002 -3.877 6.898 1 98.94 74 PHE B N 1
ATOM 1548 C CA . PHE B 1 74 ? -3.24 -4.23 6.215 1 98.94 74 PHE B CA 1
ATOM 1549 C C . PHE B 1 74 ? -3.514 -5.727 6.332 1 98.94 74 PHE B C 1
ATOM 1551 O O . PHE B 1 74 ? -2.602 -6.543 6.191 1 98.94 74 PHE B O 1
ATOM 1558 N N . GLU B 1 75 ? -4.691 -6.051 6.648 1 98.94 75 GLU B N 1
ATOM 1559 C CA . GLU B 1 75 ? -5.223 -7.406 6.547 1 98.94 75 GLU B CA 1
ATOM 1560 C C . GLU B 1 75 ? -6.379 -7.473 5.551 1 98.94 75 GLU B C 1
ATOM 1562 O O . GLU B 1 75 ? -7.391 -6.781 5.719 1 98.94 75 GLU B O 1
ATOM 1567 N N . PHE B 1 76 ? -6.203 -8.227 4.527 1 98.94 76 PHE B N 1
ATOM 1568 C CA . PHE B 1 76 ? -7.207 -8.375 3.482 1 98.94 76 PHE B CA 1
ATOM 1569 C C . PHE B 1 76 ? -8.062 -9.609 3.734 1 98.94 76 PHE B C 1
ATOM 1571 O O . PHE B 1 76 ? -7.578 -10.742 3.648 1 98.94 76 PHE B O 1
ATOM 1578 N N . HIS B 1 77 ? -9.32 -9.398 3.93 1 98.88 77 HIS B N 1
ATOM 1579 C CA . HIS B 1 77 ? -10.195 -10.461 4.395 1 98.88 77 HIS B CA 1
ATOM 1580 C C . HIS B 1 77 ? -10.938 -11.117 3.23 1 98.88 77 HIS B C 1
ATOM 1582 O O . HIS B 1 77 ? -11.312 -12.289 3.307 1 98.88 77 HIS B O 1
ATOM 1588 N N . ARG B 1 78 ? -11.25 -10.352 2.25 1 98.31 78 ARG B N 1
ATOM 1589 C CA . ARG B 1 78 ? -11.945 -10.789 1.045 1 98.31 78 ARG B CA 1
ATOM 1590 C C . ARG B 1 78 ? -11.453 -10.023 -0.18 1 98.31 78 ARG B C 1
ATOM 1592 O O . ARG B 1 78 ? -11.102 -8.852 -0.083 1 98.31 78 ARG B O 1
ATOM 1599 N N . PRO B 1 79 ? -11.469 -10.703 -1.315 1 98.06 79 PRO B N 1
ATOM 1600 C CA . PRO B 1 79 ? -11.102 -9.938 -2.508 1 98.06 79 PRO B CA 1
ATOM 1601 C C . PRO B 1 79 ? -12.109 -8.852 -2.846 1 98.06 79 PRO B C 1
ATOM 1603 O O . PRO B 1 79 ? -13.305 -9.008 -2.584 1 98.06 79 PRO B O 1
ATOM 1606 N N . VAL B 1 80 ? -11.648 -7.77 -3.352 1 98.62 80 VAL B N 1
ATOM 1607 C CA . VAL B 1 80 ? -12.461 -6.703 -3.926 1 98.62 80 VAL B CA 1
ATOM 1608 C C . VAL B 1 80 ? -12.477 -6.828 -5.449 1 98.62 80 VAL B C 1
ATOM 1610 O O . VAL B 1 80 ? -11.422 -6.973 -6.074 1 98.62 80 VAL B O 1
ATOM 1613 N N . TYR B 1 81 ? -13.617 -6.758 -6.082 1 98.62 81 TYR B N 1
ATOM 1614 C CA . TYR B 1 81 ? -13.734 -6.855 -7.531 1 98.62 81 TYR B CA 1
ATOM 1615 C C . TYR B 1 81 ? -14.109 -5.508 -8.141 1 98.62 81 TYR B C 1
ATOM 1617 O O . TYR B 1 81 ? -14.766 -4.688 -7.492 1 98.62 81 TYR B O 1
ATOM 1625 N N . THR B 1 82 ? -13.57 -5.305 -9.367 1 98.75 82 THR B N 1
ATOM 1626 C CA . THR B 1 82 ? -13.977 -4.105 -10.086 1 98.75 82 THR B CA 1
ATOM 1627 C C . THR B 1 82 ? -15.5 -4.004 -10.148 1 98.75 82 THR B C 1
ATOM 1629 O O . THR B 1 82 ? -16.188 -5.02 -10.273 1 98.75 82 THR B O 1
ATOM 1632 N N . GLY B 1 83 ? -15.992 -2.803 -9.984 1 98.31 83 GLY B N 1
ATOM 1633 C CA . GLY B 1 83 ? -17.422 -2.553 -10.055 1 98.31 83 GLY B CA 1
ATOM 1634 C C . GLY B 1 83 ? -18.109 -2.648 -8.711 1 98.31 83 GLY B C 1
ATOM 1635 O O . GLY B 1 83 ? -19.281 -2.258 -8.578 1 98.31 83 GLY B O 1
ATOM 1636 N N . GLU B 1 84 ? -17.438 -3.125 -7.727 1 97.44 84 GLU B N 1
ATOM 1637 C CA . GLU B 1 84 ? -18.016 -3.211 -6.391 1 97.44 84 GLU B CA 1
ATOM 1638 C C . GLU B 1 84 ? -17.672 -1.972 -5.566 1 97.44 84 GLU B C 1
ATOM 1640 O O . GLU B 1 84 ? -16.562 -1.462 -5.621 1 97.44 84 GLU B O 1
ATOM 1645 N N . ARG B 1 85 ? -18.672 -1.545 -4.875 1 98.38 85 ARG B N 1
ATOM 1646 C CA . ARG B 1 85 ? -18.453 -0.421 -3.973 1 98.38 85 ARG B CA 1
ATOM 1647 C C . ARG B 1 85 ? -17.703 -0.869 -2.717 1 98.38 85 ARG B C 1
ATOM 1649 O O . ARG B 1 85 ? -18.031 -1.901 -2.131 1 98.38 85 ARG B O 1
ATOM 1656 N N . VAL B 1 86 ? -16.703 -0.109 -2.305 1 98.88 86 VAL B N 1
ATOM 1657 C CA . VAL B 1 86 ? -15.984 -0.325 -1.058 1 98.88 86 VAL B CA 1
ATOM 1658 C C . VAL B 1 86 ? -15.984 0.958 -0.229 1 98.88 86 VAL B C 1
ATOM 1660 O O . VAL B 1 86 ? -15.656 2.033 -0.737 1 98.88 86 VAL B O 1
ATOM 1663 N N . ALA B 1 87 ? -16.391 0.85 0.982 1 98.88 87 ALA B N 1
ATOM 1664 C CA . ALA B 1 87 ? -16.406 1.971 1.919 1 98.88 87 ALA B CA 1
ATOM 1665 C C . ALA 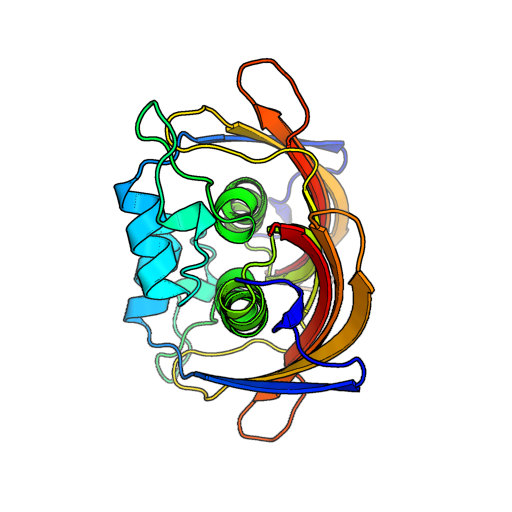B 1 87 ? -15.422 1.734 3.064 1 98.88 87 ALA B C 1
ATOM 1667 O O . ALA B 1 87 ? -15.445 0.682 3.707 1 98.88 87 ALA B O 1
ATOM 1668 N N . CYS B 1 88 ? -14.617 2.736 3.346 1 98.88 88 CYS B N 1
ATOM 1669 C CA . CYS B 1 88 ? -13.617 2.627 4.398 1 98.88 88 CYS B CA 1
ATOM 1670 C C . CYS B 1 88 ? -13.852 3.664 5.492 1 98.88 88 CYS B C 1
ATOM 1672 O O . CYS B 1 88 ? -14.148 4.824 5.195 1 98.88 88 CYS B O 1
ATOM 1674 N N . GLU B 1 89 ? -13.75 3.201 6.66 1 98.88 89 GLU B N 1
ATOM 1675 C CA . GLU B 1 89 ? -13.742 4.066 7.836 1 98.88 89 GLU B CA 1
ATOM 1676 C C . GLU B 1 89 ? -12.367 4.09 8.492 1 98.88 89 GLU B C 1
ATOM 1678 O O . GLU B 1 89 ? -11.789 3.039 8.789 1 98.88 89 GLU B O 1
ATOM 1683 N N . VAL B 1 90 ? -11.914 5.262 8.688 1 98.94 90 VAL B N 1
ATOM 1684 C CA . VAL B 1 90 ? -10.672 5.48 9.422 1 98.94 90 VAL B CA 1
ATOM 1685 C C . VAL B 1 90 ? -10.969 6.176 10.75 1 98.94 90 VAL B C 1
ATOM 1687 O O . VAL B 1 90 ? -11.625 7.223 10.773 1 98.94 90 VAL B O 1
ATOM 1690 N N . THR B 1 91 ? -10.547 5.535 11.797 1 98.94 91 THR B N 1
ATOM 1691 C CA . THR B 1 91 ? -10.703 6.117 13.125 1 98.94 91 THR B CA 1
ATOM 1692 C C . THR B 1 91 ? -9.375 6.672 13.633 1 98.94 91 THR B C 1
ATOM 1694 O O . THR B 1 91 ? -8.383 5.941 13.734 1 98.94 91 THR B O 1
ATOM 1697 N N . VAL B 1 92 ? -9.383 7.988 13.945 1 98.81 92 VAL B N 1
ATOM 1698 C CA . VAL B 1 92 ? -8.219 8.578 14.594 1 98.81 92 VAL B CA 1
ATOM 1699 C C . VAL B 1 92 ? -8.141 8.117 16.047 1 98.81 92 VAL B C 1
ATOM 1701 O O . VAL B 1 92 ? -9 8.461 16.859 1 98.81 92 VAL B O 1
ATOM 1704 N N . GLU B 1 93 ? -7.125 7.367 16.344 1 98.88 93 GLU B N 1
ATOM 1705 C CA . GLU B 1 93 ? -7.035 6.754 17.656 1 98.88 93 GLU B CA 1
ATOM 1706 C C . GLU B 1 93 ? -6.32 7.672 18.641 1 98.88 93 GLU B C 1
ATOM 1708 O O . GLU B 1 93 ? -6.684 7.734 19.828 1 98.88 93 GLU B O 1
ATOM 1713 N N . SER B 1 94 ? -5.305 8.344 18.172 1 98.56 94 SER B N 1
ATOM 1714 C CA . SER B 1 94 ? -4.562 9.266 19.031 1 98.56 94 SER B CA 1
ATOM 1715 C C . SER B 1 94 ? -3.887 10.359 18.203 1 98.56 94 SER B C 1
ATOM 1717 O O . SER B 1 94 ? -3.57 10.148 17.031 1 98.56 94 SER B O 1
ATOM 1719 N N . VAL B 1 95 ? -3.748 11.5 18.75 1 97.62 95 VAL B N 1
ATOM 1720 C CA . VAL B 1 95 ? -2.98 12.633 18.234 1 97.62 95 VAL B CA 1
ATOM 1721 C C . VAL B 1 95 ? -2.111 13.211 19.359 1 97.62 95 VAL B C 1
ATOM 1723 O O . VAL B 1 95 ? -2.623 13.664 20.375 1 97.62 95 VAL B O 1
ATOM 1726 N N . GLU B 1 96 ? -0.856 13.102 19.203 1 97 96 GLU B N 1
ATOM 1727 C CA . GLU B 1 96 ? 0.094 13.688 20.141 1 97 96 GLU B CA 1
ATOM 1728 C C . GLU B 1 96 ? 0.783 14.906 19.531 1 97 96 GLU B C 1
ATOM 1730 O O . GLU B 1 96 ? 1.645 14.773 18.656 1 97 96 GLU B O 1
ATOM 1735 N N . ARG B 1 97 ? 0.469 16.031 20.062 1 93.38 97 ARG B N 1
ATOM 1736 C CA . ARG B 1 97 ? 0.976 17.281 19.5 1 93.38 97 ARG B CA 1
ATOM 1737 C C . ARG B 1 97 ? 2.271 17.703 20.188 1 93.38 97 ARG B C 1
ATOM 1739 O O . ARG B 1 97 ? 2.371 17.656 21.422 1 93.38 97 ARG B O 1
ATOM 1746 N N . GLY B 1 98 ? 3.262 17.875 19.406 1 90.5 98 GLY B N 1
ATOM 1747 C CA . GLY B 1 98 ? 4.527 18.406 19.891 1 90.5 98 GLY B CA 1
ATOM 1748 C C . GLY B 1 98 ? 4.891 19.734 19.281 1 90.5 98 GLY B C 1
ATOM 1749 O O . GLY B 1 98 ? 4.016 20.469 18.797 1 90.5 98 GLY B O 1
ATOM 1750 N N . ASP B 1 99 ? 6.219 20.016 19.438 1 89.19 99 ASP B N 1
ATOM 1751 C CA . ASP B 1 99 ? 6.699 21.266 18.875 1 89.19 99 ASP B CA 1
ATOM 1752 C C . ASP B 1 99 ? 6.895 21.156 17.359 1 89.19 99 ASP B C 1
ATOM 1754 O O . ASP B 1 99 ? 7.82 20.469 16.891 1 89.19 99 ASP B O 1
ATOM 1758 N N . GLY B 1 100 ? 6.035 21.719 16.625 1 90.44 100 GLY B N 1
ATOM 1759 C CA . GLY B 1 100 ? 6.156 21.781 15.18 1 90.44 100 GLY B CA 1
ATOM 1760 C C . GLY B 1 100 ? 5.773 20.484 14.492 1 90.44 100 GLY B C 1
ATOM 1761 O O . GLY B 1 100 ? 6.051 20.312 13.305 1 90.44 100 GLY B O 1
ATOM 1762 N N . ARG B 1 101 ? 5.289 19.578 15.258 1 93.81 101 ARG B N 1
ATOM 1763 C CA . ARG B 1 101 ? 4.867 18.328 14.648 1 93.81 101 ARG B CA 1
ATOM 1764 C C . ARG B 1 101 ? 3.811 17.625 15.5 1 93.81 101 ARG B C 1
ATOM 1766 O O . ARG B 1 101 ? 3.65 17.953 16.672 1 93.81 101 ARG B O 1
ATOM 1773 N N . ALA B 1 102 ? 3.055 16.781 14.945 1 97 102 ALA B N 1
ATOM 1774 C CA . ALA B 1 102 ? 2.115 15.906 15.648 1 97 102 ALA B CA 1
ATOM 1775 C C . ALA B 1 102 ? 2.26 14.453 15.188 1 97 102 ALA B C 1
ATOM 1777 O O . ALA B 1 102 ? 2.492 14.195 14 1 97 102 ALA B O 1
ATOM 1778 N N . ASP B 1 103 ? 2.162 13.562 16.188 1 97.62 103 ASP B N 1
ATOM 1779 C CA . ASP B 1 103 ? 2.064 12.133 15.891 1 97.62 103 ASP B CA 1
ATOM 1780 C C . ASP B 1 103 ? 0.606 11.68 15.852 1 97.62 103 ASP B C 1
ATOM 1782 O O .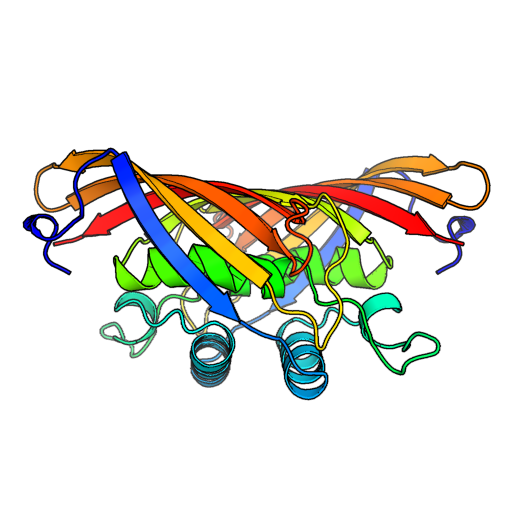 ASP B 1 103 ? -0.186 12.047 16.719 1 97.62 103 ASP B O 1
ATOM 1786 N N . LEU B 1 104 ? 0.276 10.938 14.867 1 98.19 104 LEU B N 1
ATOM 1787 C CA . LEU B 1 104 ? -1.097 10.469 14.703 1 98.19 104 LEU B CA 1
ATOM 1788 C C . LEU B 1 104 ? -1.136 8.961 14.469 1 98.19 104 LEU B C 1
ATOM 1790 O O . LEU B 1 104 ? -0.329 8.43 13.703 1 98.19 104 LEU B O 1
ATOM 1794 N N . ASP B 1 105 ? -2.041 8.234 15.188 1 98.69 105 ASP B N 1
ATOM 1795 C CA . ASP B 1 105 ? -2.369 6.824 14.977 1 98.69 105 ASP B CA 1
ATOM 1796 C C . ASP B 1 105 ? -3.824 6.66 14.539 1 98.69 105 ASP B C 1
ATOM 1798 O O . ASP B 1 105 ? -4.715 7.316 15.078 1 98.69 105 ASP B O 1
ATOM 1802 N N . ALA B 1 106 ? -4.012 5.773 13.648 1 98.88 106 ALA B N 1
ATOM 1803 C CA . ALA B 1 106 ? -5.375 5.551 13.172 1 98.88 106 ALA B CA 1
ATOM 1804 C C . ALA B 1 106 ? -5.613 4.074 12.867 1 98.88 106 ALA B C 1
ATOM 1806 O O . ALA B 1 106 ? -4.676 3.346 12.531 1 98.88 106 ALA B O 1
ATOM 1807 N N . SER B 1 107 ? -6.859 3.617 12.992 1 98.94 107 SER B N 1
ATOM 1808 C CA . SER B 1 107 ? -7.281 2.277 12.602 1 98.94 107 SER B CA 1
ATOM 1809 C C . SER B 1 107 ? -8.18 2.318 11.367 1 98.94 107 SER B C 1
ATOM 1811 O O . SER B 1 107 ? -8.773 3.354 11.062 1 98.94 107 SER B O 1
ATOM 1813 N N . ILE B 1 108 ? -8.227 1.242 10.68 1 98.94 108 ILE B N 1
ATOM 1814 C CA . ILE B 1 108 ? -8.875 1.148 9.375 1 98.94 108 ILE B CA 1
ATOM 1815 C C . ILE B 1 108 ? -9.875 -0.006 9.375 1 98.94 108 ILE B C 1
ATOM 1817 O O . ILE B 1 108 ? -9.562 -1.102 9.852 1 98.94 108 ILE B O 1
ATOM 1821 N N . GLU B 1 109 ? -11.047 0.212 8.859 1 98.94 109 GLU B N 1
ATOM 1822 C CA . GLU B 1 109 ? -12 -0.844 8.531 1 98.94 109 GLU B CA 1
ATOM 1823 C C . GLU B 1 109 ? -12.766 -0.517 7.254 1 98.94 109 GLU B C 1
ATOM 1825 O O . GLU B 1 109 ? -13.422 0.521 7.168 1 98.94 109 GLU B O 1
ATOM 1830 N N . CYS B 1 110 ? -12.68 -1.368 6.238 1 98.94 110 CYS B N 1
ATOM 1831 C CA . CYS B 1 110 ? -13.367 -1.186 4.965 1 98.94 110 CYS B CA 1
ATOM 1832 C C . CYS B 1 110 ? -14.359 -2.314 4.711 1 98.94 110 CYS B C 1
ATOM 1834 O O . CYS B 1 110 ? -14.078 -3.475 5.027 1 98.94 110 CYS B O 1
ATOM 1836 N N . HIS B 1 111 ? -15.438 -1.963 4.059 1 98.88 111 HIS B N 1
ATOM 1837 C CA . HIS B 1 111 ? -16.516 -2.914 3.799 1 98.88 111 HIS B CA 1
ATOM 1838 C C . HIS B 1 111 ? -16.969 -2.85 2.346 1 98.88 111 HIS B C 1
ATOM 1840 O O . HIS B 1 111 ? -16.891 -1.794 1.713 1 98.88 111 HIS B O 1
ATOM 1846 N N . ASP B 1 112 ? -17.484 -4.027 1.899 1 98.44 112 ASP B N 1
ATOM 1847 C CA . ASP B 1 112 ? -18.109 -4.031 0.582 1 98.44 112 ASP B CA 1
ATOM 1848 C C . ASP B 1 112 ? -19.594 -3.684 0.679 1 98.44 112 ASP B C 1
ATOM 1850 O O . ASP B 1 112 ? -20.078 -3.293 1.744 1 98.44 112 ASP B O 1
ATOM 1854 N N . GLY B 1 113 ? -20.312 -3.711 -0.467 1 96.75 113 GLY B N 1
ATOM 1855 C CA . GLY B 1 113 ? -21.703 -3.309 -0.54 1 96.75 113 GLY B CA 1
ATOM 1856 C C . GLY B 1 113 ? -22.625 -4.184 0.296 1 96.75 113 GLY B C 1
ATOM 1857 O O . GLY B 1 113 ? -23.734 -3.766 0.661 1 96.75 113 GLY B O 1
ATOM 1858 N N . ALA B 1 114 ? -22.172 -5.367 0.578 1 96.69 114 ALA B N 1
ATOM 1859 C CA . ALA B 1 114 ? -22.969 -6.293 1.381 1 96.69 114 ALA B CA 1
ATOM 1860 C C . ALA B 1 114 ? -22.656 -6.129 2.867 1 96.69 114 ALA B C 1
ATOM 1862 O O . ALA B 1 114 ? -23.188 -6.867 3.701 1 96.69 114 ALA B O 1
ATOM 1863 N N . GLY B 1 115 ? -21.766 -5.266 3.156 1 97.44 115 GLY B N 1
ATOM 1864 C CA . GLY B 1 115 ? -21.422 -5 4.543 1 97.44 115 GLY B CA 1
ATOM 1865 C C . GLY B 1 115 ? -20.344 -5.918 5.082 1 97.44 115 GLY B C 1
ATOM 1866 O O . GLY B 1 115 ? -20.016 -5.879 6.273 1 97.44 115 GLY B O 1
ATOM 1867 N N . GLU B 1 116 ? -19.75 -6.707 4.223 1 98.56 116 GLU B N 1
ATOM 1868 C CA . GLU B 1 116 ? -18.672 -7.605 4.641 1 98.56 116 GLU B CA 1
ATOM 1869 C C . GLU B 1 116 ? -17.344 -6.867 4.727 1 98.56 116 GLU B C 1
ATOM 1871 O O . GLU B 1 116 ? -17.031 -6.031 3.873 1 98.56 116 GLU B O 1
ATOM 1876 N N . VAL B 1 117 ? -16.547 -7.184 5.812 1 98.88 117 VAL B N 1
ATOM 1877 C CA . VAL B 1 117 ? -15.227 -6.578 5.961 1 98.88 117 VAL B CA 1
ATOM 1878 C C . VAL B 1 117 ? -14.289 -7.098 4.871 1 98.88 117 VAL B C 1
ATOM 1880 O O . VAL B 1 117 ? -14.141 -8.312 4.695 1 98.88 117 VAL B O 1
ATOM 1883 N N . VAL B 1 118 ? -13.672 -6.156 4.184 1 98.94 118 VAL B N 1
ATOM 1884 C CA . VAL B 1 118 ? -12.773 -6.578 3.113 1 98.94 118 VAL B CA 1
ATOM 1885 C C . VAL B 1 118 ? -11.336 -6.215 3.475 1 98.94 118 VAL B C 1
ATOM 1887 O O . VAL B 1 118 ? -10.383 -6.832 2.979 1 98.94 118 VAL B O 1
ATOM 1890 N N . LEU B 1 119 ? -11.156 -5.238 4.316 1 98.94 119 LEU B N 1
ATOM 1891 C CA . LEU B 1 119 ? -9.836 -4.75 4.699 1 98.94 119 LEU B CA 1
ATOM 1892 C C . LEU B 1 119 ? -9.859 -4.137 6.094 1 98.94 119 LEU B C 1
ATOM 1894 O O . LEU B 1 119 ? -10.773 -3.377 6.426 1 98.94 119 LEU B O 1
ATOM 1898 N N . THR B 1 120 ? -8.961 -4.52 6.949 1 99 120 THR B N 1
ATOM 1899 C CA . THR B 1 120 ? -8.688 -3.846 8.211 1 99 120 THR B CA 1
ATOM 1900 C C . THR B 1 120 ? -7.207 -3.502 8.328 1 99 120 THR B C 1
ATOM 1902 O O . THR B 1 120 ? -6.391 -3.969 7.531 1 99 120 THR B O 1
ATOM 1905 N N . GLY B 1 121 ? -6.891 -2.693 9.281 1 98.94 121 GLY B N 1
ATOM 1906 C CA . GLY B 1 121 ? -5.496 -2.342 9.484 1 98.94 121 GLY B CA 1
ATOM 1907 C C . GLY B 1 121 ? -5.309 -1.091 10.32 1 98.94 121 GLY B C 1
ATOM 1908 O O . GLY B 1 121 ? -6.172 -0.746 11.133 1 98.94 121 GLY B O 1
ATOM 1909 N N . GLU B 1 122 ? -4.137 -0.576 10.211 1 98.94 122 GLU B N 1
ATOM 1910 C CA . GLU B 1 122 ? -3.766 0.656 10.906 1 98.94 122 GLU B CA 1
ATOM 1911 C C . GLU B 1 122 ? -2.639 1.382 10.172 1 98.94 122 GLU B C 1
ATOM 1913 O O . GLU B 1 122 ? -1.915 0.776 9.383 1 98.94 122 GLU B O 1
ATOM 1918 N N . PHE B 1 123 ? -2.59 2.607 10.414 1 98.94 123 PHE B N 1
ATOM 1919 C CA . PHE B 1 123 ? -1.407 3.369 10.031 1 98.94 123 PHE B CA 1
ATOM 1920 C C . PHE B 1 123 ? -1.079 4.422 11.086 1 98.94 123 PHE B C 1
ATOM 1922 O O . PHE B 1 123 ? -1.949 4.824 11.859 1 98.94 123 PHE B O 1
ATOM 1929 N N . ASP B 1 124 ? 0.159 4.777 11.141 1 98.81 124 ASP B N 1
ATOM 1930 C CA . ASP B 1 124 ? 0.588 5.906 11.961 1 98.81 124 ASP B CA 1
ATOM 1931 C C . ASP B 1 124 ? 1.649 6.738 11.234 1 98.81 124 ASP B C 1
ATOM 1933 O O . ASP B 1 124 ? 2.207 6.301 10.227 1 98.81 124 ASP B O 1
ATOM 1937 N N . GLY B 1 125 ? 1.822 7.91 11.719 1 98.25 125 GLY B N 1
ATOM 1938 C CA . GLY B 1 125 ? 2.801 8.805 11.117 1 98.25 125 GLY B CA 1
ATOM 1939 C C . GLY B 1 125 ? 2.865 10.164 11.789 1 98.25 125 GLY B C 1
ATOM 1940 O O . GLY B 1 125 ? 2.518 10.289 12.969 1 98.25 125 GLY B O 1
ATOM 1941 N N . VAL B 1 126 ? 3.48 11.07 11.078 1 97.44 126 VAL B N 1
ATOM 1942 C CA . VAL B 1 126 ? 3.727 12.398 11.641 1 97.44 126 VAL B CA 1
ATOM 1943 C C . VAL B 1 126 ? 3.154 13.461 10.703 1 97.44 126 VAL B C 1
ATOM 1945 O O . VAL B 1 126 ? 3.094 13.266 9.492 1 97.44 126 VAL B O 1
ATOM 1948 N N . VAL B 1 127 ? 2.676 14.5 11.25 1 96.56 127 VAL B N 1
ATOM 1949 C CA . VAL B 1 127 ? 2.227 15.695 10.547 1 96.56 127 VAL B CA 1
ATOM 1950 C C . VAL B 1 127 ? 3.082 16.891 10.961 1 96.56 127 VAL B C 1
ATOM 1952 O O . VAL B 1 127 ? 3.268 17.156 12.148 1 96.56 127 VAL B O 1
ATOM 1955 N N . PHE B 1 128 ? 3.59 17.562 10.023 1 92.5 128 PHE B N 1
ATOM 1956 C CA . PHE B 1 128 ? 4.438 18.703 10.336 1 92.5 128 PHE B CA 1
ATOM 1957 C C . PHE B 1 128 ? 3.66 20.016 10.203 1 92.5 128 PHE B C 1
ATOM 1959 O O . PHE B 1 128 ? 2.818 20.156 9.312 1 92.5 128 PHE B O 1
ATOM 1966 N N . ALA B 1 129 ? 3.98 20.953 11 1 83.19 129 ALA B N 1
ATOM 1967 C CA . ALA B 1 129 ? 3.377 22.281 10.969 1 83.19 129 ALA B CA 1
ATOM 1968 C C . ALA B 1 129 ? 3.893 23.094 9.781 1 83.19 129 ALA B C 1
ATOM 1970 O O . ALA B 1 129 ? 5.039 22.922 9.359 1 83.19 129 ALA B O 1
#

Radius of gyration: 17.83 Å; Cα contacts (8 Å, |Δi|>4): 638; chains: 2; bounding box: 46×52×37 Å

InterPro domains:
  IPR006683 Thioesterase domain [PF03061] (61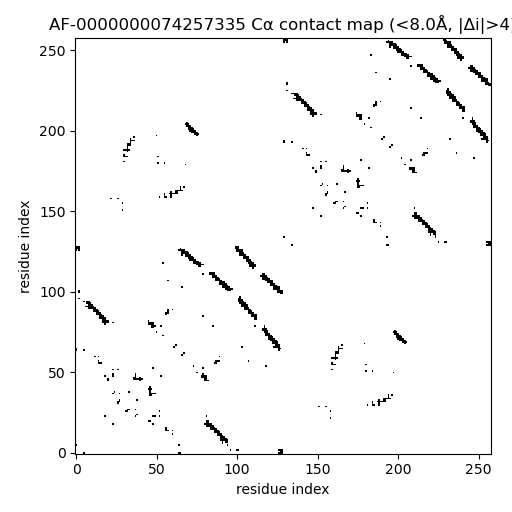-97)
  IPR029069 HotDog domain superfamily [SSF54637] (8-128)
  IPR050965 UPF0336/Enoyl-CoA hydratase-related [PTHR43437] (9-123)

Secondary structure (DSSP, 8-state):
--GGGSPPTT-EEEEEEE--HHHHHHHHHHH----HHHHS--TTS--BPPHHHHTHHHHHHHHHTT-EEEEEEEEE-S--BTT-EEEEEEEEEEEEE-SSEEEEEEEEEEEETTS-EEEEEEEEEEEE-/--GGGSPPTT-EEEEEEE--HHHHHHHHHHH----HHHHS--TTS--BPPHHHHTHHHHHHHHHTT-EEEEEEEEE-S--BTT-EEEEEEEEEEEEE-SSEEEEEEEEEEEETTS-EEEEEEEEEEEE-

Solvent-accessible surface area (backbone atoms only — not comparable to full-atom values): 13096 Å² total; per-residue (Å²): 97,57,59,86,71,54,76,57,59,70,42,71,47,76,45,70,52,61,49,46,66,67,55,47,50,51,46,25,68,73,40,59,36,68,19,56,56,58,69,51,52,48,97,86,65,33,28,42,48,52,71,69,64,61,49,22,50,55,48,18,55,39,14,76,62,35,42,50,66,34,36,41,37,41,38,46,70,43,90,47,44,37,74,42,46,37,41,26,38,33,33,31,64,40,66,50,79,56,90,66,32,24,40,39,34,33,38,39,45,24,24,38,82,85,65,47,68,28,34,38,39,34,39,30,28,38,26,54,92,98,58,60,86,72,53,75,57,58,70,42,72,48,75,44,70,51,62,48,46,66,68,55,49,50,51,46,24,68,75,39,59,37,66,18,58,56,56,68,50,52,49,97,86,65,33,27,41,49,52,69,70,65,60,50,22,50,57,48,17,56,39,15,76,61,35,42,49,65,34,36,41,36,39,36,45,70,44,90,48,43,37,73,42,46,37,39,26,39,34,33,32,65,40,65,50,78,56,91,65,31,24,40,39,35,31,39,39,45,23,23,37,81,86,66,46,66,28,34,36,38,33,40,30,27,38,25,54,90

Nearest PDB structures (foldseek):
  4rlj-assembly1_A  TM=8.121E-01  e=5.076E-08  Mycobacterium tuberculosis H37Rv
  8pwz-assembly1_A-2  TM=8.251E-01  e=6.002E-08  Mycobacterium tuberculosis H37Rv
  4rlu-assembly1_A  TM=8.040E-01  e=5.076E-08  Mycobacterium tuberculosis H37Rv
  4rlw-assembly1_A  TM=7.885E-01  e=8.392E-08  Mycobacterium tuberculosis H37Rv
  5zy8-assembly1_C  TM=7.486E-01  e=3.033E-07  Mycobacterium tuberculosis H37Rv

Sequence (258 aa):
MDPADLPEPGTVVRHERTFTRGEVERFADLSGDRGDHHEEPDEDGRVVVHGLLTATLPTKIGGDLDVLARTMTFEFHRPVYTGERVACEVTVESVERGDGRADLDASIECHDGAGEVVLTGEFDGVVFAMDPADLPEPGTVVRHERTFTRGEVERFADLSGDRGDHHEEPDEDGRVVVHGLLTATLPTKIGGDLDVLARTMTFEFHRPVYTGERVACEVTVESVERGDGRADLDASIECHDGAGEVVLTGEFDGVVFA

Foldseek 3Di:
DPLVPDDAAFDKDKFKDAAALVNLVVVCVVVVDDPCQSPPADPVRKGFRDPVRVVCRVVVVVVVVPFDWDDKDKDFDDTDIHPWMKMKMKGWHDWADDDQKIKTKIKMWMAIPVRHTGMIIIIIGMDGD/DPLVPDDAAFDKDKFKDAAALVNLVVVCVVVVDDPCQNPPADPVRKGFRDPVRVVCRVVVVVVVVPFDWDDKDKDFDDTDIHPWMKMKMKGWHDWADDDQKIKTKIKMWMAIPVRHTGMIIIIIGMDGD

pLDDT: mean 97.18, std 3.72, range [74.06, 99.0]